Protein AF-A0A0S4L0Z0-F1 (afdb_monomer)

Foldseek 3Di:
DCLCPQVPPVQVVLLVLLLVLLLLLLVLLLPLQDDDDLVVNLVSLLSNLVSLVVNPPADADPVLSVQLNVLSNQCDDPPNQVSSQSSSLSSLVSCLRSNLRSLVSLLLQLDCVHSHVLVSLLVVLVVVLVVLVVVPPPDDPVPVVSVVVNVVSNVVSVVVNVVSNVLSVVLSVLSVVLNVLSVVQNVCSVPDGHDSVSSVSNSVSSVVSVVSVVVVVD

Solvent-accessible surface area (backbone atoms only — not comparable to full-atom values): 11542 Å² total; per-residue (Å²): 122,76,66,54,75,49,66,28,70,67,56,53,48,40,50,54,37,37,52,49,23,50,46,32,46,34,49,32,50,48,44,50,75,42,100,64,61,68,68,61,48,46,51,34,44,51,51,21,46,52,34,44,57,63,21,80,96,41,76,69,54,71,68,56,44,48,50,40,48,53,37,50,65,55,32,67,68,89,63,37,67,63,34,24,43,50,24,47,46,52,40,48,64,69,41,42,66,39,50,47,46,42,41,51,52,56,37,47,33,37,32,76,88,35,96,19,44,43,38,36,51,52,52,45,49,53,50,50,50,54,47,51,53,59,74,56,45,92,62,55,92,85,44,58,67,62,54,52,51,53,50,52,51,49,51,51,48,51,52,51,50,54,48,48,53,53,53,30,52,52,48,42,51,38,44,49,52,38,49,51,36,51,52,50,42,53,53,44,59,75,74,48,75,77,59,64,64,52,49,50,53,36,32,50,42,44,50,52,39,52,58,61,54,55,65,76,79,113

pLDDT: mean 79.81, std 11.48, range [39.25, 94.94]

Sequence (218 aa):
MEFDRLLTRDRVQTRVTALQTLEDYAGLLHKLVGAVPDGELLEASNKFASNLRNVKGVSFSDEQAEGIGKAVAAVGGLYVEYKRAHAVREVVETANQPILSVIDLVKRDLDPKELGWNAGYKLTASELEGHALKVGGPVSSHDLASKSLVYKAQVMASENTARLDLVSSELIGLASAVAEAQQNLLQVLHTSDLNVDSVRQLANKVREFKSIYGLLHH

Structure (mmCIF, N/CA/C/O backbone):
data_AF-A0A0S4L0Z0-F1
#
_entry.id   AF-A0A0S4L0Z0-F1
#
loop_
_atom_site.group_PDB
_atom_site.id
_atom_site.type_symbol
_atom_site.label_atom_id
_atom_site.label_alt_id
_atom_site.label_comp_id
_atom_site.label_asym_id
_atom_site.label_entity_id
_atom_site.label_seq_id
_atom_site.pdbx_PDB_ins_code
_atom_site.Cartn_x
_atom_site.Cartn_y
_atom_site.Cartn_z
_atom_site.occupancy
_atom_site.B_iso_or_equiv
_atom_site.auth_seq_id
_atom_site.auth_comp_id
_atom_site.auth_asym_id
_atom_site.auth_atom_id
_atom_site.pdbx_PDB_model_num
ATOM 1 N N . MET A 1 1 ? 22.597 -13.144 -17.239 1.00 45.28 1 MET A N 1
ATOM 2 C CA . MET A 1 1 ? 22.103 -11.815 -17.648 1.00 45.28 1 MET A CA 1
ATOM 3 C C . MET A 1 1 ? 21.637 -11.092 -16.399 1.00 45.28 1 MET A C 1
ATOM 5 O O . MET A 1 1 ? 21.049 -11.729 -15.536 1.00 45.28 1 MET A O 1
ATOM 9 N N . GLU A 1 2 ? 21.991 -9.820 -16.258 1.00 48.31 2 GLU A N 1
ATOM 10 C CA . GLU A 1 2 ? 21.775 -9.012 -15.047 1.00 48.31 2 GLU A CA 1
ATOM 11 C C . GLU A 1 2 ? 20.310 -8.544 -14.903 1.00 48.31 2 GLU A C 1
ATOM 13 O O . GLU A 1 2 ? 19.834 -8.350 -13.785 1.00 48.31 2 GLU A O 1
ATOM 18 N N . PHE A 1 3 ? 19.575 -8.530 -16.026 1.00 43.97 3 PHE A N 1
ATOM 19 C CA . PHE A 1 3 ? 18.128 -8.316 -16.162 1.00 43.97 3 PHE A CA 1
ATOM 20 C C . PHE A 1 3 ? 17.271 -9.046 -15.111 1.00 43.97 3 PHE A C 1
ATOM 22 O O . PHE A 1 3 ? 16.432 -8.437 -14.443 1.00 43.97 3 PHE A O 1
ATOM 29 N N . ASP A 1 4 ? 17.524 -10.343 -14.905 1.00 50.31 4 ASP A N 1
ATOM 30 C CA . ASP A 1 4 ? 16.690 -11.171 -14.031 1.00 50.31 4 ASP A CA 1
ATOM 31 C C . ASP A 1 4 ? 16.764 -10.746 -12.564 1.00 50.31 4 ASP A C 1
ATOM 33 O O . ASP A 1 4 ? 15.814 -10.977 -11.825 1.00 50.31 4 ASP A O 1
ATOM 37 N N . ARG A 1 5 ? 17.858 -10.119 -12.105 1.00 60.31 5 ARG A N 1
ATOM 38 C CA . ARG A 1 5 ? 18.068 -9.878 -10.665 1.00 60.31 5 ARG A CA 1
ATOM 39 C C . ARG A 1 5 ? 17.118 -8.841 -10.070 1.00 60.31 5 ARG A C 1
ATOM 41 O O . ARG A 1 5 ? 16.763 -8.967 -8.897 1.00 60.31 5 ARG A O 1
ATOM 48 N N . LEU A 1 6 ? 16.715 -7.831 -10.842 1.00 60.88 6 LEU A N 1
ATOM 49 C CA . LEU A 1 6 ? 15.880 -6.727 -10.347 1.00 60.88 6 LEU A CA 1
ATOM 50 C C . LEU A 1 6 ? 14.387 -6.924 -10.655 1.00 60.88 6 LEU A C 1
ATOM 52 O O . LEU A 1 6 ? 13.553 -6.415 -9.906 1.00 60.88 6 LEU A O 1
ATOM 56 N N . LEU A 1 7 ? 14.059 -7.722 -11.678 1.00 66.31 7 LEU A N 1
ATOM 57 C CA . LEU A 1 7 ? 12.694 -8.061 -12.103 1.00 66.31 7 LEU A CA 1
ATOM 58 C C . LEU A 1 7 ? 12.314 -9.522 -11.804 1.00 66.31 7 LEU A C 1
ATOM 60 O O . LEU A 1 7 ? 11.432 -10.085 -12.452 1.00 66.31 7 LEU A O 1
ATOM 64 N N . THR A 1 8 ? 12.955 -10.155 -10.813 1.00 70.75 8 THR A N 1
ATOM 65 C CA . THR A 1 8 ? 12.604 -11.527 -10.423 1.00 70.75 8 THR A CA 1
ATOM 66 C C . THR A 1 8 ? 11.121 -11.637 -10.069 1.00 70.75 8 THR A C 1
ATOM 68 O O . THR A 1 8 ? 10.530 -10.737 -9.465 1.00 70.75 8 THR A O 1
ATOM 71 N N . ARG A 1 9 ? 10.536 -12.810 -10.339 1.00 75.69 9 ARG A N 1
ATOM 72 C CA . ARG A 1 9 ? 9.184 -13.165 -9.880 1.00 75.69 9 ARG A CA 1
ATOM 73 C C . ARG A 1 9 ? 8.980 -12.867 -8.391 1.00 75.69 9 ARG A C 1
ATOM 75 O O . ARG A 1 9 ? 7.916 -12.404 -8.007 1.00 75.69 9 ARG A O 1
ATOM 82 N N . ASP A 1 10 ? 9.999 -13.104 -7.568 1.00 77.19 10 ASP A N 1
ATOM 83 C CA . ASP A 1 10 ? 9.956 -12.868 -6.122 1.00 77.19 10 ASP A CA 1
ATOM 84 C C . ASP A 1 10 ? 9.838 -11.375 -5.759 1.00 77.19 10 ASP A C 1
ATOM 86 O O . ASP A 1 10 ? 9.040 -10.996 -4.898 1.00 77.19 10 ASP A O 1
ATOM 90 N N . ARG A 1 11 ? 10.573 -10.502 -6.462 1.00 75.12 11 ARG A N 1
ATOM 91 C CA . ARG A 1 11 ? 10.471 -9.044 -6.289 1.00 75.12 11 ARG A CA 1
ATOM 92 C C . ARG A 1 11 ? 9.138 -8.503 -6.790 1.00 75.12 11 ARG A C 1
ATOM 94 O O . ARG A 1 11 ? 8.561 -7.643 -6.132 1.00 75.12 11 ARG A O 1
ATOM 101 N N . VAL A 1 12 ? 8.633 -9.015 -7.913 1.00 77.25 12 VAL A N 1
ATOM 102 C CA . VAL A 1 12 ? 7.294 -8.664 -8.419 1.00 77.25 12 VAL A CA 1
ATOM 103 C C . VAL A 1 12 ? 6.217 -9.100 -7.425 1.00 77.25 12 VAL A C 1
ATOM 105 O O . VAL A 1 12 ? 5.365 -8.298 -7.052 1.00 77.25 12 VAL A O 1
ATOM 108 N N . GLN A 1 13 ? 6.300 -10.331 -6.918 1.00 81.75 13 GLN A N 1
ATOM 109 C CA . GLN A 1 13 ? 5.358 -10.855 -5.931 1.00 81.75 13 GLN A CA 1
ATOM 110 C C . GLN A 1 13 ? 5.354 -10.021 -4.646 1.00 81.75 13 GLN A C 1
ATOM 112 O O . GLN A 1 13 ? 4.284 -9.711 -4.134 1.00 81.75 13 GLN A O 1
ATOM 117 N N . THR A 1 14 ? 6.527 -9.616 -4.151 1.00 82.56 14 THR A N 1
ATOM 118 C CA . THR A 1 14 ? 6.641 -8.780 -2.943 1.00 82.56 14 THR A CA 1
ATOM 119 C C . THR A 1 14 ? 5.872 -7.462 -3.094 1.00 82.56 14 THR A C 1
ATOM 121 O O . THR A 1 14 ? 5.173 -7.051 -2.170 1.00 82.56 14 THR A O 1
ATOM 124 N N . ARG A 1 15 ? 5.926 -6.835 -4.276 1.00 79.31 15 ARG A N 1
ATOM 125 C CA . ARG A 1 15 ? 5.211 -5.581 -4.579 1.00 79.31 15 ARG A CA 1
ATOM 126 C C . ARG A 1 15 ? 3.708 -5.772 -4.658 1.00 79.31 15 ARG A C 1
ATOM 128 O O . ARG A 1 15 ? 2.957 -5.004 -4.063 1.00 79.31 15 ARG A O 1
ATOM 135 N N . VAL A 1 16 ? 3.276 -6.807 -5.377 1.00 84.00 16 VAL A N 1
ATOM 136 C CA . VAL A 1 16 ? 1.854 -7.146 -5.500 1.00 84.00 16 VAL A CA 1
ATOM 137 C C . VAL A 1 16 ? 1.268 -7.404 -4.114 1.00 84.00 16 VAL A C 1
ATOM 139 O O . VAL A 1 16 ? 0.218 -6.858 -3.788 1.00 84.00 16 VAL A O 1
ATOM 142 N N . THR A 1 17 ? 1.981 -8.151 -3.266 1.00 89.25 17 THR A N 1
ATOM 143 C CA . THR A 1 17 ? 1.575 -8.377 -1.875 1.00 89.25 17 THR A CA 1
ATOM 144 C C . THR A 1 17 ? 1.530 -7.068 -1.081 1.00 89.25 17 THR A C 1
ATOM 146 O O . THR A 1 17 ? 0.541 -6.826 -0.401 1.00 89.25 17 THR A O 1
ATOM 149 N N . ALA A 1 18 ? 2.534 -6.190 -1.191 1.00 89.94 18 ALA A N 1
ATOM 150 C CA . ALA A 1 18 ? 2.546 -4.895 -0.501 1.00 89.94 18 ALA A CA 1
ATOM 151 C C . ALA A 1 18 ? 1.321 -4.028 -0.854 1.00 89.94 18 ALA A C 1
ATOM 153 O O . ALA A 1 18 ? 0.657 -3.492 0.032 1.00 89.94 18 ALA A O 1
ATOM 154 N N . LEU A 1 19 ? 0.970 -3.939 -2.137 1.00 87.06 19 LEU A N 1
ATOM 155 C CA . LEU A 1 19 ? -0.196 -3.177 -2.592 1.00 87.06 19 LEU A CA 1
ATOM 156 C C . LEU A 1 19 ? -1.516 -3.818 -2.175 1.00 87.06 19 LEU A C 1
ATOM 158 O O . LEU A 1 19 ? -2.430 -3.113 -1.747 1.00 87.06 19 LEU A O 1
ATOM 162 N N . GLN A 1 20 ? -1.606 -5.146 -2.268 1.00 90.38 20 GLN A N 1
ATOM 163 C CA . GLN A 1 20 ? -2.777 -5.883 -1.807 1.00 90.38 20 GLN A CA 1
ATOM 164 C C . GLN A 1 20 ? -2.998 -5.673 -0.304 1.00 90.38 20 GLN A C 1
ATOM 166 O O . GLN A 1 20 ? -4.133 -5.482 0.120 1.00 90.38 20 GLN A O 1
ATOM 171 N N . THR A 1 21 ? -1.924 -5.622 0.487 1.00 93.44 21 THR A N 1
ATOM 172 C CA . THR A 1 21 ? -1.979 -5.311 1.920 1.00 93.44 21 THR A CA 1
ATOM 173 C C . THR A 1 21 ? -2.531 -3.912 2.188 1.00 93.44 21 THR A C 1
ATOM 175 O O . THR A 1 21 ? -3.384 -3.764 3.061 1.00 93.44 21 THR A O 1
ATOM 178 N N . LEU A 1 22 ? -2.097 -2.886 1.441 1.00 91.69 22 LEU A N 1
ATOM 179 C CA . LEU A 1 22 ? -2.642 -1.527 1.586 1.00 91.69 22 LEU A CA 1
ATOM 180 C C . LEU A 1 22 ? -4.137 -1.481 1.249 1.00 91.69 22 LEU A C 1
ATOM 182 O O . LEU A 1 22 ? -4.914 -0.844 1.960 1.00 91.69 22 LEU A O 1
ATOM 186 N N . GLU A 1 23 ? -4.550 -2.176 0.188 1.00 90.25 23 GLU A N 1
ATOM 187 C CA . GLU A 1 23 ? -5.959 -2.281 -0.194 1.00 90.25 23 GLU A CA 1
ATOM 188 C C . GLU A 1 23 ? -6.791 -3.011 0.862 1.00 90.25 23 GLU A C 1
ATOM 190 O O . GLU A 1 23 ? -7.862 -2.532 1.229 1.00 90.25 23 GLU A O 1
ATOM 195 N N . ASP A 1 24 ? -6.309 -4.144 1.368 1.00 93.12 24 ASP A N 1
ATOM 196 C CA . ASP A 1 24 ? -7.024 -4.920 2.380 1.00 93.12 24 ASP A CA 1
ATOM 197 C C . ASP A 1 24 ? -7.139 -4.147 3.695 1.00 93.12 24 ASP A C 1
ATOM 199 O O . ASP A 1 24 ? -8.184 -4.199 4.343 1.00 93.12 24 ASP A O 1
ATOM 203 N N . TYR A 1 25 ? -6.119 -3.361 4.047 1.00 94.38 25 TYR A N 1
ATOM 204 C CA . TYR A 1 25 ? -6.165 -2.442 5.179 1.00 94.38 25 TYR A CA 1
ATOM 205 C C . TYR A 1 25 ? -7.239 -1.362 5.002 1.00 94.38 25 TYR A C 1
ATOM 207 O O . TYR A 1 25 ? -8.123 -1.209 5.847 1.00 94.38 25 TYR A O 1
ATOM 215 N N . ALA A 1 26 ? -7.221 -0.649 3.872 1.00 87.88 26 ALA A N 1
ATOM 216 C CA . ALA A 1 26 ? -8.242 0.346 3.550 1.00 87.88 26 ALA A CA 1
ATOM 217 C C . ALA A 1 26 ? -9.653 -0.266 3.513 1.00 87.88 26 ALA A C 1
ATOM 219 O O . ALA A 1 26 ? -10.611 0.339 3.999 1.00 87.88 26 ALA A O 1
ATOM 220 N N . GLY A 1 27 ? -9.781 -1.476 2.964 1.00 87.19 27 GLY A N 1
ATOM 221 C CA . GLY A 1 27 ? -11.025 -2.234 2.905 1.00 87.19 27 GLY A CA 1
ATOM 222 C C . GLY A 1 27 ? -11.541 -2.628 4.287 1.00 87.19 27 GLY A C 1
ATOM 223 O O . GLY A 1 27 ? -12.735 -2.482 4.551 1.00 87.19 27 GLY A O 1
ATOM 224 N N . LEU A 1 28 ? -10.657 -3.071 5.185 1.00 90.81 28 LEU A N 1
ATOM 225 C CA . LEU A 1 28 ? -10.988 -3.363 6.579 1.00 90.81 28 LEU A CA 1
ATOM 226 C C . LEU A 1 28 ? -11.498 -2.112 7.299 1.00 90.81 28 LEU A C 1
ATOM 228 O O . LEU A 1 28 ? -12.574 -2.152 7.893 1.00 90.81 28 LEU A O 1
ATOM 232 N N . LEU A 1 29 ? -10.776 -0.992 7.210 1.00 88.44 29 LEU A N 1
ATOM 233 C CA . LEU A 1 29 ? -11.198 0.258 7.845 1.00 88.44 29 LEU A CA 1
ATOM 234 C C . LEU A 1 29 ? -12.542 0.747 7.299 1.00 88.44 29 LEU A C 1
ATOM 236 O O . LEU A 1 29 ? -13.416 1.144 8.068 1.00 88.44 29 LEU A O 1
ATOM 240 N N . HIS A 1 30 ? -12.741 0.669 5.981 1.00 85.81 30 HIS A N 1
ATOM 241 C CA . HIS A 1 30 ? -14.003 1.046 5.350 1.00 85.81 30 HIS A CA 1
ATOM 242 C C . HIS A 1 30 ? -15.177 0.187 5.838 1.00 85.81 30 HIS A C 1
ATOM 244 O O . HIS A 1 30 ? -16.253 0.705 6.133 1.00 85.81 30 HIS A O 1
ATOM 250 N N . LYS A 1 31 ? -14.961 -1.125 5.973 1.00 87.62 31 LYS A N 1
ATOM 251 C CA . LYS A 1 31 ? -15.945 -2.052 6.540 1.00 87.62 31 LYS A CA 1
ATOM 252 C C . LYS A 1 31 ? -16.224 -1.751 8.013 1.00 87.62 31 LYS A C 1
ATOM 254 O O . LYS A 1 31 ? -17.379 -1.760 8.426 1.00 87.62 31 LYS A O 1
ATOM 259 N N . LEU A 1 32 ? -15.203 -1.423 8.803 1.00 85.12 32 LEU A N 1
ATOM 260 C CA . LEU A 1 32 ? -15.375 -1.083 10.217 1.00 85.12 32 LEU A CA 1
ATOM 261 C C . LEU A 1 32 ? -16.264 0.149 10.420 1.00 85.12 32 LEU A C 1
ATOM 263 O O . LEU A 1 32 ? -17.088 0.150 11.334 1.00 85.12 32 LEU A O 1
ATOM 267 N N . VAL A 1 33 ? -16.172 1.148 9.541 1.00 83.94 33 VAL A N 1
ATOM 268 C CA . VAL A 1 33 ? -17.023 2.351 9.600 1.00 83.94 33 VAL A CA 1
ATOM 269 C C . VAL A 1 33 ? -18.381 2.208 8.895 1.00 83.94 33 VAL A C 1
ATOM 271 O O . VAL A 1 33 ? -19.225 3.090 9.030 1.00 83.94 33 VAL A O 1
ATOM 274 N N . GLY A 1 34 ? -18.612 1.131 8.136 1.00 80.06 34 GLY A N 1
ATOM 275 C CA . GLY A 1 34 ? -19.848 0.891 7.379 1.00 80.06 34 GLY A CA 1
ATOM 276 C C . GLY A 1 34 ? -20.729 -0.208 7.978 1.00 80.06 34 GLY A C 1
ATOM 277 O O . GLY A 1 34 ? -20.253 -1.067 8.701 1.00 80.06 34 GLY A O 1
ATOM 278 N N . ALA A 1 35 ? -22.023 -0.247 7.664 1.00 74.19 35 ALA A N 1
ATOM 279 C CA . ALA A 1 35 ? -22.902 -1.322 8.135 1.00 74.19 35 ALA A CA 1
ATOM 280 C C . ALA A 1 35 ? -22.680 -2.617 7.328 1.00 74.19 35 ALA A C 1
ATOM 282 O O . ALA A 1 35 ? -23.301 -2.820 6.290 1.00 74.19 35 ALA A O 1
ATOM 283 N N . VAL A 1 36 ? -21.783 -3.483 7.804 1.00 79.62 36 VAL A N 1
ATOM 284 C CA . VAL A 1 36 ? -21.502 -4.813 7.227 1.00 79.62 36 VAL A CA 1
ATOM 285 C C . VAL A 1 36 ? -21.663 -5.930 8.262 1.00 79.62 36 VAL A C 1
ATOM 287 O O . VAL A 1 36 ? -21.456 -5.662 9.452 1.00 79.62 36 VAL A O 1
ATOM 290 N N . PRO A 1 37 ? -22.010 -7.161 7.828 1.00 78.00 37 PRO A N 1
ATOM 291 C CA . PRO A 1 37 ? -22.102 -8.331 8.699 1.00 78.00 37 PRO A CA 1
ATOM 292 C C . PRO A 1 37 ? -20.778 -8.670 9.399 1.00 78.00 37 PRO A C 1
ATOM 294 O O . PRO A 1 37 ? -19.703 -8.546 8.811 1.00 78.00 37 PRO A O 1
ATOM 297 N N . ASP A 1 38 ? -20.861 -9.196 10.624 1.00 75.06 38 ASP A N 1
ATOM 298 C CA . ASP A 1 38 ? -19.691 -9.550 11.447 1.00 75.06 38 ASP A CA 1
ATOM 299 C C . ASP A 1 38 ? -18.756 -10.564 10.759 1.00 75.06 38 ASP A C 1
ATOM 301 O O . ASP A 1 38 ? -17.534 -10.473 10.877 1.00 75.06 38 ASP A O 1
ATOM 305 N N . GLY A 1 39 ? -19.315 -11.499 9.980 1.00 79.62 39 GLY A N 1
ATOM 306 C CA . GLY A 1 39 ? -18.532 -12.472 9.211 1.00 79.62 39 GLY A CA 1
ATOM 307 C C . GLY A 1 39 ? -17.632 -11.822 8.154 1.00 79.62 39 GLY A C 1
ATOM 308 O O . GLY A 1 39 ? -16.467 -12.191 8.028 1.00 79.62 39 GLY A O 1
ATOM 309 N N . GLU A 1 40 ? -18.131 -10.797 7.456 1.00 86.19 40 GLU A N 1
ATOM 310 C CA . GLU A 1 40 ? -17.363 -10.071 6.434 1.00 86.19 40 GLU A CA 1
ATOM 311 C C . GLU A 1 40 ? -16.273 -9.177 7.041 1.00 86.19 40 GLU A C 1
ATOM 313 O O . GLU A 1 40 ? -15.243 -8.922 6.405 1.00 86.19 40 GLU A O 1
ATOM 318 N N . LEU A 1 41 ? -16.501 -8.687 8.264 1.00 87.44 41 LEU A N 1
ATOM 319 C CA . LEU A 1 41 ? -15.522 -7.929 9.040 1.00 87.44 41 LEU A CA 1
ATOM 320 C C . LEU A 1 41 ? -14.359 -8.818 9.482 1.00 87.44 41 LEU A C 1
ATOM 322 O O . LEU A 1 41 ? -13.198 -8.463 9.270 1.00 87.44 41 LEU A O 1
ATOM 326 N N . LEU A 1 42 ? -14.664 -9.986 10.053 1.00 88.56 42 LEU A N 1
ATOM 327 C CA . LEU A 1 42 ? -13.650 -10.943 10.486 1.00 88.56 42 LEU A CA 1
ATOM 328 C C . LEU A 1 42 ? -12.826 -11.461 9.297 1.00 88.56 42 LEU A C 1
ATOM 330 O O . LEU A 1 42 ? -11.602 -11.544 9.379 1.00 88.56 42 LEU A O 1
ATOM 334 N N . GLU A 1 43 ? -13.478 -11.758 8.171 1.00 91.56 43 GLU A N 1
ATOM 335 C CA . GLU A 1 43 ? -12.796 -12.168 6.942 1.00 91.56 43 GLU A CA 1
ATOM 336 C C . GLU A 1 43 ? -11.840 -11.079 6.435 1.00 91.56 43 GLU A C 1
ATOM 338 O O . GLU A 1 43 ? -10.680 -11.367 6.137 1.00 91.56 43 GLU A O 1
ATOM 343 N N . ALA A 1 44 ? -12.289 -9.819 6.393 1.00 91.31 44 ALA A N 1
ATOM 344 C CA . ALA A 1 44 ? -11.444 -8.694 5.992 1.00 91.31 44 ALA A CA 1
ATOM 345 C C . ALA A 1 44 ? -10.231 -8.525 6.918 1.00 91.31 44 ALA A C 1
ATOM 347 O O . ALA A 1 44 ? -9.122 -8.294 6.439 1.00 91.31 44 ALA A O 1
ATOM 348 N N . SER A 1 45 ? -10.438 -8.690 8.226 1.00 92.06 45 SER A N 1
ATOM 349 C CA . SER A 1 45 ? -9.384 -8.635 9.242 1.00 92.06 45 SER A CA 1
ATOM 350 C C . SER A 1 45 ? -8.335 -9.728 9.035 1.00 92.06 45 SER A C 1
ATOM 352 O O . SER A 1 45 ? -7.141 -9.441 8.934 1.00 92.06 45 SER A O 1
ATOM 354 N N . ASN A 1 46 ? -8.782 -10.974 8.863 1.00 93.25 46 ASN A N 1
ATOM 355 C CA . ASN A 1 46 ? -7.904 -12.118 8.628 1.00 93.25 46 ASN A CA 1
ATOM 356 C C . ASN A 1 46 ? -7.120 -11.981 7.320 1.00 93.25 46 ASN A C 1
ATOM 358 O O . ASN A 1 46 ? -5.921 -12.265 7.285 1.00 93.25 46 ASN A O 1
ATOM 362 N N . LYS A 1 47 ? -7.782 -11.522 6.251 1.00 94.56 47 LYS A N 1
ATOM 363 C CA . LYS A 1 47 ? -7.144 -11.289 4.953 1.00 94.56 47 LYS A CA 1
ATOM 364 C C . LYS A 1 47 ? -6.053 -10.223 5.061 1.00 94.56 47 LYS A C 1
ATOM 366 O O . LYS A 1 47 ? -4.927 -10.466 4.631 1.00 94.56 47 LYS A O 1
ATOM 371 N N . PHE A 1 48 ? -6.366 -9.088 5.688 1.00 94.94 48 PHE A N 1
ATOM 372 C CA . PHE A 1 48 ? -5.403 -8.021 5.940 1.00 94.94 48 PHE A CA 1
ATOM 373 C C . PHE A 1 48 ? -4.199 -8.523 6.749 1.00 94.94 48 PHE A C 1
ATOM 375 O O . PHE A 1 48 ? -3.062 -8.385 6.299 1.00 94.94 48 PHE A O 1
ATOM 382 N N . ALA A 1 49 ? -4.435 -9.158 7.901 1.00 93.94 49 ALA A N 1
ATOM 383 C CA . ALA A 1 49 ? -3.368 -9.658 8.763 1.00 93.94 49 ALA A CA 1
ATOM 384 C C . ALA A 1 49 ? -2.490 -10.701 8.049 1.00 93.94 49 ALA A C 1
ATOM 386 O O . ALA A 1 49 ? -1.266 -10.668 8.163 1.00 93.94 49 ALA A O 1
ATOM 387 N N . SER A 1 50 ? -3.099 -11.606 7.276 1.00 93.31 50 SER A N 1
ATOM 388 C CA . SER A 1 50 ? -2.372 -12.604 6.487 1.00 93.31 50 SER A CA 1
ATOM 389 C C . SER A 1 50 ? -1.478 -11.956 5.429 1.00 93.31 50 SER A C 1
ATOM 391 O O . SER A 1 50 ? -0.296 -12.289 5.341 1.00 93.31 50 SER A O 1
ATOM 393 N N . ASN A 1 51 ? -2.002 -10.998 4.662 1.00 92.69 51 ASN A N 1
ATOM 394 C CA . ASN A 1 51 ? -1.226 -10.329 3.622 1.00 92.69 51 ASN A CA 1
ATOM 395 C C . ASN A 1 51 ? -0.117 -9.451 4.201 1.00 92.69 51 ASN A C 1
ATOM 397 O O . ASN A 1 51 ? 1.000 -9.485 3.686 1.00 92.69 51 ASN A O 1
ATOM 401 N N . LEU A 1 52 ? -0.370 -8.761 5.317 1.00 93.25 52 LEU A N 1
ATOM 402 C CA . LEU A 1 52 ? 0.640 -7.962 6.004 1.00 93.25 52 LEU A CA 1
ATOM 403 C C . LEU A 1 52 ? 1.829 -8.812 6.476 1.00 93.25 52 LEU A C 1
ATOM 405 O O . LEU A 1 52 ? 2.972 -8.428 6.237 1.00 93.25 52 LEU A O 1
ATOM 409 N N . ARG A 1 53 ? 1.579 -10.000 7.049 1.00 91.88 53 ARG A N 1
ATOM 410 C CA . ARG A 1 53 ? 2.639 -10.959 7.431 1.00 91.88 53 ARG A CA 1
ATOM 411 C C . ARG A 1 53 ? 3.491 -11.420 6.249 1.00 91.88 53 ARG A C 1
ATOM 413 O O . ARG A 1 53 ? 4.663 -11.741 6.414 1.00 91.88 53 ARG A O 1
ATOM 420 N N . ASN A 1 54 ? 2.900 -11.469 5.059 1.00 91.00 54 ASN A N 1
ATOM 421 C CA . ASN A 1 54 ? 3.576 -11.924 3.849 1.00 91.00 54 ASN A CA 1
ATOM 422 C C . ASN A 1 54 ? 4.393 -10.815 3.162 1.00 91.00 54 ASN A C 1
ATOM 424 O O . ASN A 1 54 ? 5.091 -11.098 2.182 1.00 91.00 54 ASN A O 1
ATOM 428 N N . VAL A 1 55 ? 4.338 -9.564 3.640 1.00 89.81 55 VAL A N 1
ATOM 429 C CA . VAL A 1 55 ? 5.179 -8.488 3.103 1.00 89.81 55 VAL A CA 1
ATOM 430 C C . VAL A 1 55 ? 6.599 -8.634 3.649 1.00 89.81 55 VAL A C 1
ATOM 432 O O . VAL A 1 55 ? 6.875 -8.384 4.821 1.00 89.81 55 VAL A O 1
ATOM 435 N N . LYS A 1 56 ? 7.540 -9.017 2.779 1.00 85.69 56 LYS A N 1
ATOM 436 C CA . LYS A 1 56 ? 8.955 -9.140 3.154 1.00 85.69 56 LYS A CA 1
ATOM 437 C C . LYS A 1 56 ? 9.505 -7.809 3.670 1.00 85.69 56 LYS A C 1
ATOM 439 O O . LYS A 1 56 ? 9.342 -6.775 3.030 1.00 85.69 56 LYS A O 1
ATOM 444 N N . GLY A 1 57 ? 10.224 -7.859 4.790 1.00 84.44 57 GLY A N 1
ATOM 445 C CA . GLY A 1 57 ? 10.853 -6.680 5.393 1.00 84.44 57 GLY A CA 1
ATOM 446 C C . GLY A 1 57 ? 9.918 -5.828 6.256 1.00 84.44 57 GLY A C 1
ATOM 447 O O . GLY A 1 57 ? 10.355 -4.793 6.750 1.00 84.44 57 GLY A O 1
ATOM 448 N N . VAL A 1 58 ? 8.671 -6.260 6.465 1.00 90.38 58 VAL A N 1
ATOM 449 C CA . VAL A 1 58 ? 7.735 -5.649 7.414 1.00 90.38 58 VAL A CA 1
ATOM 450 C C . VAL A 1 58 ? 7.633 -6.537 8.651 1.00 90.38 58 VAL A C 1
ATOM 452 O O . VAL A 1 58 ? 7.450 -7.747 8.541 1.00 90.38 58 VAL A O 1
ATOM 455 N N . SER A 1 59 ? 7.777 -5.940 9.834 1.00 90.56 59 SER A N 1
ATOM 456 C CA . SER A 1 59 ? 7.602 -6.645 11.106 1.00 90.56 59 SER A CA 1
ATOM 457 C C . SER A 1 59 ? 6.145 -6.557 11.543 1.00 90.56 59 SER A C 1
ATOM 459 O O . SER A 1 59 ? 5.634 -5.456 11.752 1.00 90.56 59 SER A O 1
ATOM 461 N N . PHE A 1 60 ? 5.486 -7.705 11.679 1.00 92.81 60 PHE A N 1
ATOM 462 C CA . PHE A 1 60 ? 4.119 -7.802 12.180 1.00 92.81 60 PHE A CA 1
ATOM 463 C C . PHE A 1 60 ? 3.933 -9.136 12.911 1.00 92.81 60 PHE A C 1
ATOM 465 O O . PHE A 1 60 ? 4.030 -10.198 12.293 1.00 92.81 60 PHE A O 1
ATOM 472 N N . SER A 1 61 ? 3.744 -9.079 14.230 1.00 91.44 61 SER A N 1
ATOM 473 C CA . SER A 1 61 ? 3.747 -10.260 15.099 1.00 91.44 61 SER A CA 1
ATOM 474 C C . SER A 1 61 ? 2.389 -10.961 15.169 1.00 91.44 61 SER A C 1
ATOM 476 O O . SER A 1 61 ? 1.353 -10.423 14.763 1.00 91.44 61 SER A O 1
ATOM 478 N N . ASP A 1 62 ? 2.387 -12.177 15.717 1.00 90.12 62 ASP A N 1
ATOM 479 C CA . ASP A 1 62 ? 1.155 -12.931 15.934 1.00 90.12 62 ASP A CA 1
ATOM 480 C C . ASP A 1 62 ? 0.254 -12.275 16.975 1.00 90.12 62 ASP A C 1
ATOM 482 O O . ASP A 1 62 ? -0.962 -12.247 16.793 1.00 90.12 62 ASP A O 1
ATOM 486 N N . GLU A 1 63 ? 0.840 -11.660 18.000 1.00 90.38 63 GLU A N 1
ATOM 487 C CA . GLU A 1 63 ? 0.117 -10.898 19.015 1.00 90.38 63 GLU A CA 1
ATOM 488 C C . GLU A 1 63 ? -0.566 -9.668 18.408 1.00 90.38 63 GLU A C 1
ATOM 490 O O . GLU A 1 63 ? -1.716 -9.377 18.735 1.00 90.38 63 GLU A O 1
ATOM 495 N N . GLN A 1 64 ? 0.102 -8.965 17.486 1.00 91.12 64 GLN A N 1
ATOM 496 C CA . GLN A 1 64 ? -0.488 -7.820 16.785 1.00 91.12 64 GLN A CA 1
ATOM 497 C C . GLN A 1 64 ? -1.659 -8.252 15.892 1.00 91.12 64 GLN A C 1
ATOM 499 O O . GLN A 1 64 ? -2.718 -7.622 15.895 1.00 91.12 64 GLN A O 1
ATOM 504 N N . ALA A 1 65 ? -1.502 -9.355 15.158 1.00 90.81 65 ALA A N 1
ATOM 505 C CA . ALA A 1 65 ? -2.575 -9.919 14.345 1.00 90.81 65 ALA A CA 1
ATOM 506 C C . ALA A 1 65 ? -3.767 -10.386 15.197 1.00 90.81 65 ALA A C 1
ATOM 508 O O . ALA A 1 65 ? -4.921 -10.138 14.843 1.00 90.81 65 ALA A O 1
ATOM 509 N N . GLU A 1 66 ? -3.499 -11.037 16.330 1.00 90.19 66 GLU A N 1
ATOM 510 C CA . GLU A 1 66 ? -4.531 -11.482 17.264 1.00 90.19 66 GLU A CA 1
ATOM 511 C C . GLU A 1 66 ? -5.262 -10.293 17.902 1.00 90.19 66 GLU A C 1
ATOM 513 O O . GLU A 1 66 ? -6.487 -10.329 18.023 1.00 90.19 66 GLU A O 1
ATOM 518 N N . GLY A 1 67 ? -4.544 -9.222 18.257 1.00 87.88 67 GLY A N 1
ATOM 519 C CA . GLY A 1 67 ? -5.123 -7.976 18.766 1.00 87.88 67 GLY A CA 1
ATOM 520 C C . GLY A 1 67 ? -6.137 -7.374 17.793 1.00 87.88 67 GLY A C 1
ATOM 521 O O . GLY A 1 67 ? -7.284 -7.115 18.167 1.00 87.88 67 GLY A O 1
ATOM 522 N N . ILE A 1 68 ? -5.766 -7.274 16.514 1.00 89.75 68 ILE A N 1
ATOM 523 C CA . ILE A 1 68 ? -6.667 -6.824 15.442 1.00 89.75 68 ILE A CA 1
ATOM 524 C C . ILE A 1 68 ? -7.877 -7.758 15.300 1.00 89.75 68 ILE A C 1
ATOM 526 O O . ILE A 1 68 ? -9.017 -7.293 15.229 1.00 89.75 68 ILE A O 1
ATOM 530 N N . GLY A 1 69 ? -7.663 -9.076 15.318 1.00 87.12 69 GLY A N 1
ATOM 531 C CA . GLY A 1 69 ? -8.745 -10.062 15.269 1.00 87.12 69 GLY A CA 1
ATOM 532 C C . GLY A 1 69 ? -9.745 -9.908 16.421 1.00 87.12 69 GLY A C 1
ATOM 533 O O . GLY A 1 69 ? -10.955 -9.869 16.188 1.00 87.12 69 GLY A O 1
ATOM 534 N N . LYS A 1 70 ? -9.251 -9.752 17.655 1.00 89.25 70 LYS A N 1
ATOM 535 C CA . LYS A 1 70 ? -10.068 -9.549 18.864 1.00 89.25 70 LYS A CA 1
ATOM 536 C C . LYS A 1 70 ? -10.86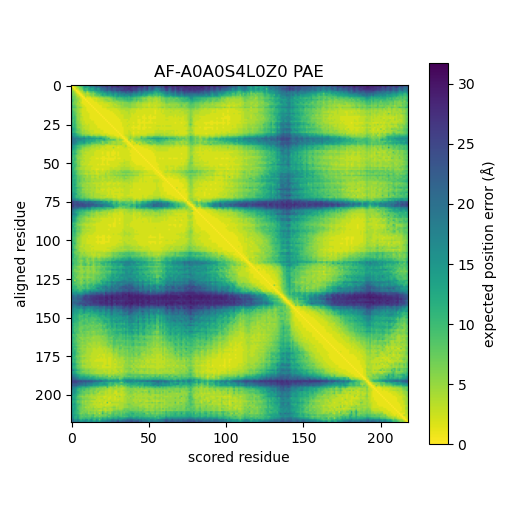7 -8.251 18.802 1.00 89.25 70 LYS A C 1
ATOM 538 O O . LYS A 1 70 ? -12.059 -8.259 19.107 1.00 89.25 70 LYS A O 1
ATOM 543 N N . ALA A 1 71 ? -10.234 -7.159 18.377 1.00 87.44 71 ALA A N 1
ATOM 544 C CA . ALA A 1 71 ? -10.886 -5.861 18.253 1.00 87.44 71 ALA A CA 1
ATOM 545 C C . ALA A 1 71 ? -12.051 -5.901 17.257 1.00 87.44 71 ALA A C 1
ATOM 547 O O . ALA A 1 71 ? -13.137 -5.398 17.543 1.00 87.44 71 ALA A O 1
ATOM 548 N N . VAL A 1 72 ? -11.849 -6.557 16.112 1.00 88.19 72 VAL A N 1
ATOM 549 C CA . VAL A 1 72 ? -12.877 -6.711 15.077 1.00 88.19 72 VAL A CA 1
ATOM 550 C C . VAL A 1 72 ? -13.996 -7.649 15.535 1.00 88.19 72 VAL A C 1
ATOM 552 O O . VAL A 1 72 ? -15.168 -7.321 15.365 1.00 88.19 72 VAL A O 1
ATOM 555 N N . ALA A 1 73 ? -13.670 -8.778 16.170 1.00 86.69 73 ALA A N 1
ATOM 556 C CA . ALA A 1 73 ? -14.667 -9.720 16.686 1.00 86.69 73 ALA A CA 1
ATOM 557 C C . ALA A 1 73 ? -15.582 -9.097 17.757 1.00 86.69 73 ALA A C 1
ATOM 559 O O . ALA A 1 73 ? -16.730 -9.512 17.917 1.00 86.69 73 ALA A O 1
ATOM 560 N N . ALA A 1 74 ? -15.101 -8.077 18.473 1.00 84.88 74 ALA A N 1
ATOM 561 C CA . ALA A 1 74 ? -15.879 -7.381 19.489 1.00 84.88 74 ALA A CA 1
ATOM 562 C C . ALA A 1 74 ? -17.011 -6.507 18.917 1.00 84.88 74 ALA A C 1
ATOM 564 O O . ALA A 1 74 ? -17.902 -6.135 19.678 1.00 84.88 74 ALA A O 1
ATOM 565 N N . VAL A 1 75 ? -17.012 -6.192 17.614 1.00 81.19 75 VAL A N 1
ATOM 566 C CA . VAL A 1 75 ? -17.961 -5.259 16.971 1.00 81.19 75 VAL A CA 1
ATOM 567 C C . VAL A 1 75 ? -19.436 -5.711 17.055 1.00 81.19 75 VAL A C 1
ATOM 569 O O . VAL A 1 75 ? -20.331 -4.867 16.984 1.00 81.19 75 VAL A O 1
ATOM 572 N N . GLY A 1 76 ? -19.714 -6.992 17.322 1.00 66.94 76 GLY A N 1
ATOM 573 C CA . GLY A 1 76 ? -21.077 -7.516 17.483 1.00 66.94 76 GLY A CA 1
ATOM 574 C C . GLY A 1 76 ? -21.808 -7.082 18.775 1.00 66.94 76 GLY A C 1
ATOM 575 O O . GLY A 1 76 ? -21.207 -6.894 19.841 1.00 66.94 76 GLY A O 1
ATOM 576 N N . GLY A 1 77 ? -23.143 -6.969 18.710 1.00 62.31 77 GLY A N 1
ATOM 577 C CA . GLY A 1 77 ? -24.045 -6.783 19.866 1.00 62.31 77 GLY A CA 1
ATOM 578 C C . GLY A 1 77 ? -24.579 -5.356 20.093 1.00 62.31 77 GLY A C 1
ATOM 579 O O . GLY A 1 77 ? -24.518 -4.508 19.214 1.00 62.31 77 GLY A O 1
ATOM 580 N N . LEU A 1 78 ? -25.139 -5.074 21.277 1.00 46.78 78 LEU A N 1
ATOM 581 C CA . LEU A 1 78 ? -25.591 -3.724 21.666 1.00 46.78 78 LEU A CA 1
ATOM 582 C C . LEU A 1 78 ? -24.388 -2.751 21.700 1.00 46.78 78 LEU A C 1
ATOM 584 O O . LEU A 1 78 ? -23.314 -3.134 22.168 1.00 46.78 78 LEU A O 1
ATOM 588 N N . TYR A 1 79 ? -24.573 -1.506 21.236 1.00 59.25 79 TYR A N 1
ATOM 589 C CA . TYR A 1 79 ? -23.539 -0.451 21.098 1.00 59.25 79 TYR A CA 1
ATOM 590 C C . TYR A 1 79 ? -22.522 -0.636 19.955 1.00 59.25 79 TYR A C 1
ATOM 592 O O . TYR A 1 79 ? -21.348 -0.286 20.089 1.00 59.25 79 TYR A O 1
ATOM 600 N N . VAL A 1 80 ? -22.986 -1.143 18.810 1.00 72.38 80 VAL A N 1
ATOM 601 C CA . VAL A 1 80 ? -22.189 -1.372 17.589 1.00 72.38 80 VAL A CA 1
ATOM 602 C C . VAL A 1 80 ? -21.298 -0.178 17.212 1.00 72.38 80 VAL A C 1
ATOM 604 O O . VAL A 1 80 ? -20.135 -0.366 16.878 1.00 72.38 80 VAL A O 1
ATOM 607 N N . GLU A 1 81 ? -21.801 1.054 17.290 1.00 74.75 81 GLU A N 1
ATOM 608 C CA . GLU A 1 81 ? -21.061 2.255 16.868 1.00 74.75 81 GLU A CA 1
ATOM 609 C C . GLU A 1 81 ? -19.826 2.532 17.737 1.00 74.75 81 GLU A C 1
ATOM 611 O O . GLU A 1 81 ? -18.731 2.730 17.208 1.00 74.75 81 GLU A O 1
ATOM 616 N N . TYR A 1 82 ? -19.964 2.463 19.065 1.00 80.19 82 TYR A N 1
ATOM 617 C CA . TYR A 1 82 ? -18.838 2.628 19.991 1.00 80.19 82 TYR A CA 1
ATOM 618 C C . TYR A 1 82 ? -17.784 1.534 19.788 1.00 80.19 82 TYR A C 1
ATOM 620 O O . TYR A 1 82 ? -16.586 1.814 19.735 1.00 80.19 82 TYR A O 1
ATOM 628 N N . LYS A 1 83 ? -18.219 0.281 19.620 1.00 83.00 83 LYS A N 1
ATOM 629 C CA . LYS A 1 83 ? -17.298 -0.841 19.404 1.00 83.00 83 LYS A CA 1
ATOM 630 C C . LYS A 1 83 ? -16.591 -0.761 18.052 1.00 83.00 83 LYS A C 1
ATOM 632 O O . LYS A 1 83 ? -15.411 -1.083 17.979 1.00 83.00 83 LYS A O 1
ATOM 637 N N . ARG A 1 84 ? -17.263 -0.272 17.004 1.00 83.44 84 ARG A N 1
ATOM 638 C CA . ARG A 1 84 ? -16.639 0.042 15.706 1.00 83.44 84 ARG A CA 1
ATOM 639 C C . AR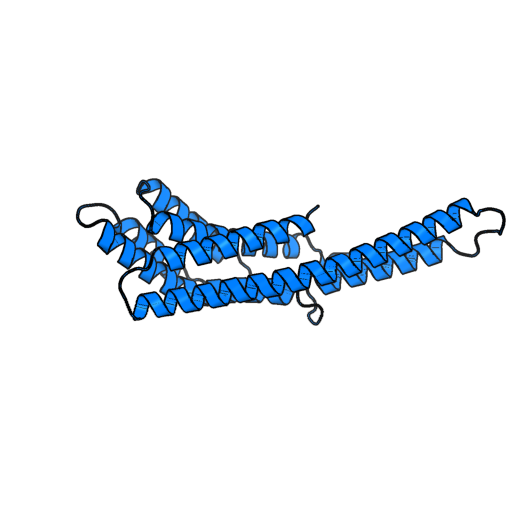G A 1 84 ? -15.585 1.129 15.846 1.00 83.44 84 ARG A C 1
ATOM 641 O O . ARG A 1 84 ? -14.485 0.953 15.339 1.00 83.44 84 ARG A O 1
ATOM 648 N N . ALA A 1 85 ? -15.882 2.207 16.569 1.00 83.12 85 ALA A N 1
ATOM 649 C CA . ALA A 1 85 ? -14.910 3.264 16.844 1.00 83.12 85 ALA A CA 1
ATOM 650 C C . ALA A 1 85 ? -13.679 2.735 17.593 1.00 83.12 85 ALA A C 1
ATOM 652 O O . ALA A 1 85 ? -12.549 3.022 17.195 1.00 83.12 85 ALA A O 1
ATOM 653 N N . HIS A 1 86 ? -13.888 1.908 18.619 1.00 86.38 86 HIS A N 1
ATOM 654 C CA . HIS A 1 86 ? -12.800 1.238 19.329 1.00 86.38 86 HIS A CA 1
ATOM 655 C C . HIS A 1 86 ? -11.988 0.325 18.400 1.00 86.38 86 HIS A C 1
ATOM 657 O O . HIS A 1 86 ? -10.763 0.384 18.396 1.00 86.38 86 HIS A O 1
ATOM 663 N N . ALA A 1 87 ? -12.654 -0.501 17.591 1.00 87.88 87 ALA A N 1
ATOM 664 C CA . ALA A 1 87 ? -11.991 -1.411 16.665 1.00 87.88 87 ALA A CA 1
ATOM 665 C C . ALA A 1 87 ? -11.178 -0.664 15.598 1.00 87.88 87 ALA A C 1
ATOM 667 O O . ALA A 1 87 ? -10.056 -1.064 15.310 1.00 87.88 87 ALA A O 1
ATOM 668 N N . VAL A 1 88 ? -11.692 0.446 15.052 1.00 88.88 88 VAL A N 1
ATOM 669 C CA . VAL A 1 88 ? -10.917 1.309 14.146 1.00 88.88 88 VAL A CA 1
ATOM 670 C C . VAL A 1 88 ? -9.670 1.833 14.848 1.00 88.88 88 VAL A C 1
ATOM 672 O O . VAL A 1 88 ? -8.592 1.750 14.268 1.00 88.88 88 VAL A O 1
ATOM 675 N N . ARG A 1 89 ? -9.795 2.337 16.082 1.00 89.50 89 ARG A N 1
ATOM 676 C CA . ARG A 1 89 ? -8.648 2.851 16.841 1.00 89.50 89 ARG A CA 1
ATOM 677 C C . ARG A 1 89 ? -7.577 1.779 17.030 1.00 89.50 89 ARG A C 1
ATOM 679 O O . ARG A 1 89 ? -6.447 1.992 16.607 1.00 89.50 89 ARG A O 1
ATOM 686 N N . GLU A 1 90 ? -7.957 0.617 17.550 1.00 91.38 90 GLU A N 1
ATOM 687 C CA . GLU A 1 90 ? -7.031 -0.494 17.795 1.00 91.38 90 GLU A CA 1
ATOM 688 C C . GLU A 1 90 ? -6.332 -0.955 16.507 1.00 91.38 90 GLU A C 1
ATOM 690 O O . GLU A 1 90 ? -5.117 -1.156 16.479 1.00 91.38 90 GLU A O 1
ATOM 695 N N . VAL A 1 91 ? -7.091 -1.090 15.413 1.00 90.56 91 VAL A N 1
ATOM 696 C CA . VAL A 1 91 ? -6.554 -1.498 14.109 1.00 90.56 91 VAL A CA 1
ATOM 697 C C . VAL A 1 91 ? -5.584 -0.456 13.566 1.00 90.56 91 VAL A C 1
ATOM 699 O O . VAL A 1 91 ? -4.519 -0.824 13.075 1.00 90.56 91 VAL A O 1
ATOM 702 N N . VAL A 1 92 ? -5.925 0.832 13.637 1.00 91.06 92 VAL A N 1
ATOM 703 C CA . VAL A 1 92 ? -5.059 1.910 13.145 1.00 91.06 92 VAL A CA 1
ATOM 704 C C . VAL A 1 92 ? -3.783 2.010 13.970 1.00 91.06 92 VAL A C 1
ATOM 706 O O . VAL A 1 92 ? -2.707 2.061 13.381 1.00 91.06 92 VAL A O 1
ATOM 709 N N . GLU A 1 93 ? -3.879 1.983 15.298 1.00 92.94 93 GLU A N 1
ATOM 710 C CA . GLU A 1 93 ? -2.726 2.057 16.200 1.00 92.94 93 GLU A CA 1
ATOM 711 C C . GLU A 1 93 ? -1.790 0.858 16.009 1.00 92.94 93 GLU A C 1
ATOM 713 O O . GLU A 1 93 ? -0.591 1.035 15.775 1.00 92.94 93 GLU A O 1
ATOM 718 N N . THR A 1 94 ? -2.342 -0.359 16.006 1.00 92.25 94 THR A N 1
ATOM 719 C CA . THR A 1 94 ? -1.563 -1.598 15.862 1.00 92.25 94 THR A CA 1
ATOM 720 C C . THR A 1 94 ? -0.901 -1.704 14.490 1.00 92.25 94 THR A C 1
ATOM 722 O O . THR A 1 94 ? 0.257 -2.115 14.380 1.00 92.25 94 T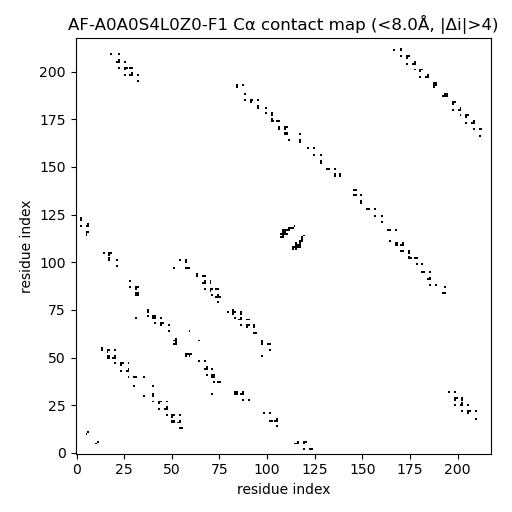HR A O 1
ATOM 725 N N . ALA A 1 95 ? -1.617 -1.329 13.427 1.00 91.75 95 ALA A N 1
ATOM 726 C CA . ALA A 1 95 ? -1.126 -1.445 12.058 1.00 91.75 95 ALA A CA 1
ATOM 727 C C . ALA A 1 95 ? -0.242 -0.271 11.618 1.00 91.75 95 ALA A C 1
ATOM 729 O O . ALA A 1 95 ? 0.365 -0.362 10.553 1.00 91.75 95 ALA A O 1
ATOM 730 N N . ASN A 1 96 ? -0.138 0.813 12.394 1.00 92.69 96 ASN A N 1
ATOM 731 C CA . ASN A 1 96 ? 0.468 2.057 11.922 1.00 92.69 96 ASN A CA 1
ATOM 732 C C . ASN A 1 96 ? 1.902 1.880 11.397 1.00 92.69 96 ASN A C 1
ATOM 734 O O . ASN A 1 96 ? 2.181 2.150 10.231 1.00 92.69 96 ASN A O 1
ATOM 738 N N . GLN A 1 97 ? 2.813 1.393 12.242 1.00 94.25 97 GLN A N 1
ATOM 739 C CA . GLN A 1 97 ? 4.212 1.187 11.853 1.00 94.25 97 GLN A CA 1
ATOM 740 C C . GLN A 1 97 ? 4.375 0.144 10.731 1.00 94.25 97 GLN A C 1
ATOM 742 O O . GLN A 1 97 ? 5.098 0.423 9.767 1.00 94.25 97 GLN A O 1
ATOM 747 N N . PRO A 1 98 ? 3.685 -1.014 10.777 1.00 94.06 98 PRO A N 1
ATOM 748 C CA . PRO A 1 98 ? 3.677 -1.948 9.656 1.00 94.06 98 PRO A CA 1
ATOM 749 C C . PRO A 1 98 ? 3.218 -1.320 8.332 1.00 94.06 98 PRO A C 1
ATOM 751 O O . PRO A 1 98 ? 3.898 -1.478 7.323 1.00 94.06 98 PRO A O 1
ATOM 754 N N . ILE A 1 99 ? 2.118 -0.561 8.319 1.00 94.31 99 ILE A N 1
ATOM 755 C CA . ILE A 1 99 ? 1.584 0.078 7.105 1.00 94.31 99 ILE A CA 1
ATOM 756 C C . ILE A 1 99 ? 2.542 1.133 6.557 1.00 94.31 99 ILE A C 1
ATOM 758 O O . ILE A 1 99 ? 2.787 1.159 5.353 1.00 94.31 99 ILE A O 1
ATOM 762 N N . LEU A 1 100 ? 3.144 1.959 7.414 1.00 94.25 100 LEU A N 1
ATOM 763 C CA . LEU A 1 100 ? 4.169 2.913 6.979 1.00 94.25 100 LEU A CA 1
ATOM 764 C C . LEU A 1 100 ? 5.373 2.196 6.362 1.00 94.25 100 LEU A C 1
ATOM 766 O O . LEU A 1 100 ? 5.856 2.607 5.312 1.00 94.25 100 LEU A O 1
ATOM 770 N N . SER A 1 101 ? 5.784 1.064 6.940 1.00 93.81 101 SER A N 1
ATOM 771 C CA . SER A 1 101 ? 6.862 0.235 6.388 1.00 93.81 101 SER A CA 1
ATOM 772 C C . SER A 1 101 ? 6.503 -0.348 5.015 1.00 93.81 101 SER A C 1
ATOM 774 O O . SER A 1 101 ? 7.357 -0.400 4.128 1.00 93.81 101 SER A O 1
ATOM 776 N N . VAL A 1 102 ? 5.242 -0.755 4.811 1.00 92.75 102 VAL A N 1
ATOM 777 C CA . VAL A 1 102 ? 4.728 -1.183 3.498 1.00 92.75 102 VAL A CA 1
ATOM 778 C C . VAL A 1 102 ? 4.799 -0.026 2.496 1.00 92.75 102 VAL A C 1
ATOM 780 O O . VAL A 1 102 ? 5.292 -0.212 1.385 1.00 92.75 102 VAL A O 1
ATOM 783 N N . ILE A 1 103 ? 4.360 1.175 2.879 1.00 92.00 103 ILE A N 1
ATOM 784 C CA . ILE A 1 103 ? 4.395 2.363 2.012 1.00 92.00 103 ILE A CA 1
ATOM 785 C C . ILE A 1 103 ? 5.838 2.726 1.638 1.00 92.00 103 ILE A C 1
ATOM 787 O O . ILE A 1 103 ? 6.131 2.957 0.465 1.00 92.00 103 ILE A O 1
ATOM 791 N N . ASP A 1 104 ? 6.758 2.717 2.602 1.00 91.75 104 ASP A N 1
ATOM 792 C CA . ASP A 1 104 ? 8.176 3.007 2.374 1.00 91.75 104 ASP A CA 1
ATOM 793 C C . ASP A 1 104 ? 8.863 1.948 1.508 1.00 91.75 104 ASP A C 1
ATOM 795 O O . ASP A 1 104 ? 9.761 2.267 0.723 1.00 91.75 104 ASP A O 1
ATOM 799 N N . LEU A 1 105 ? 8.449 0.681 1.609 1.00 88.88 105 LEU A N 1
ATOM 800 C CA . LEU A 1 105 ? 8.887 -0.362 0.685 1.00 88.88 105 LEU A CA 1
ATOM 801 C C . LEU A 1 105 ? 8.474 -0.023 -0.750 1.00 88.88 105 LEU A C 1
ATOM 803 O O . LEU A 1 105 ? 9.326 -0.056 -1.636 1.00 88.88 105 LEU A O 1
ATOM 807 N N . VAL A 1 106 ? 7.218 0.374 -0.978 1.00 87.00 106 VAL A N 1
ATOM 808 C CA . VAL A 1 106 ? 6.756 0.731 -2.329 1.00 87.00 106 VAL A CA 1
ATOM 809 C C . VAL A 1 106 ? 7.435 2.006 -2.845 1.00 87.00 106 VAL A C 1
ATOM 811 O O . VAL A 1 106 ? 7.796 2.071 -4.018 1.00 87.00 106 VAL A O 1
ATOM 814 N N . LYS A 1 107 ? 7.682 3.001 -1.983 1.00 88.00 107 LYS 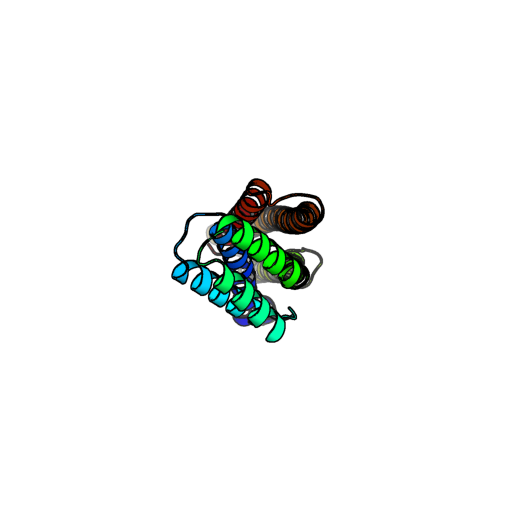A N 1
ATOM 815 C CA . LYS A 1 107 ? 8.406 4.229 -2.360 1.00 88.00 107 LYS A CA 1
ATOM 816 C C . LYS A 1 107 ? 9.836 3.942 -2.811 1.00 88.00 107 LYS A C 1
ATOM 818 O O . LYS A 1 107 ? 10.215 4.381 -3.892 1.00 88.00 107 LYS A O 1
ATOM 823 N N . ARG A 1 108 ? 10.605 3.171 -2.031 1.00 85.75 108 ARG A N 1
ATOM 824 C CA . ARG A 1 108 ? 11.977 2.761 -2.401 1.00 85.75 108 ARG A CA 1
ATOM 825 C C . ARG A 1 108 ? 12.018 2.017 -3.727 1.00 85.75 108 ARG A C 1
ATOM 827 O O . ARG A 1 108 ? 12.961 2.135 -4.496 1.00 85.75 108 ARG A O 1
ATOM 834 N N . ASP A 1 109 ? 10.970 1.259 -4.000 1.00 79.00 109 ASP A N 1
ATOM 835 C CA . ASP A 1 109 ? 10.849 0.482 -5.218 1.00 79.00 109 ASP A CA 1
ATOM 836 C C . ASP A 1 109 ? 10.628 1.324 -6.482 1.00 79.00 109 ASP A C 1
ATOM 838 O O . ASP A 1 109 ? 10.955 0.857 -7.580 1.00 79.00 109 ASP A O 1
ATOM 842 N N . LEU A 1 110 ? 10.086 2.531 -6.327 1.00 79.44 110 LEU A N 1
ATOM 843 C CA . LEU A 1 110 ? 9.791 3.485 -7.398 1.00 79.44 110 LEU A CA 1
ATOM 844 C C . LEU A 1 110 ? 10.836 4.607 -7.503 1.00 79.44 110 LEU A C 1
ATOM 846 O O . LEU A 1 110 ? 10.908 5.271 -8.540 1.00 79.44 110 LEU A O 1
ATOM 850 N N . ASP A 1 111 ? 11.633 4.818 -6.452 1.00 81.50 111 ASP A N 1
ATOM 851 C CA . ASP A 1 111 ? 12.650 5.866 -6.400 1.00 81.50 111 ASP A CA 1
ATOM 852 C C . ASP A 1 111 ? 13.726 5.634 -7.481 1.00 81.50 111 ASP A C 1
ATOM 854 O O . ASP A 1 111 ? 14.381 4.586 -7.488 1.00 81.50 111 ASP A O 1
ATOM 858 N N . PRO A 1 112 ? 13.948 6.595 -8.399 1.00 72.69 112 PRO A N 1
ATOM 859 C CA . PRO A 1 112 ? 14.975 6.480 -9.433 1.00 72.69 112 PRO A CA 1
ATOM 860 C C . PRO A 1 112 ? 16.413 6.448 -8.888 1.00 72.69 112 PRO A C 1
ATOM 862 O O . PRO A 1 112 ? 17.330 6.136 -9.647 1.00 72.69 112 PRO A O 1
ATOM 865 N N . LYS A 1 113 ? 16.636 6.800 -7.615 1.00 79.06 113 LYS A N 1
ATOM 866 C CA . LYS A 1 113 ? 17.953 6.782 -6.955 1.00 79.06 113 LYS A CA 1
ATOM 867 C C . LYS A 1 113 ? 18.257 5.463 -6.247 1.00 79.06 113 LYS A C 1
ATOM 869 O O . LYS A 1 113 ? 19.408 5.228 -5.887 1.00 79.06 113 LYS A O 1
ATOM 874 N N . GLU A 1 114 ? 17.252 4.620 -6.049 1.00 80.44 114 GLU A N 1
ATOM 875 C CA . GLU A 1 114 ? 17.381 3.333 -5.372 1.00 80.44 114 GLU A CA 1
ATOM 876 C C . GLU A 1 114 ? 17.521 2.190 -6.384 1.00 80.44 114 GLU A C 1
ATOM 878 O O . GLU A 1 114 ? 17.043 2.261 -7.518 1.00 80.44 114 GLU A O 1
ATOM 883 N N . LEU A 1 115 ? 18.130 1.074 -5.965 1.00 70.19 115 LEU A N 1
ATOM 884 C CA . LEU A 1 115 ? 18.246 -0.153 -6.777 1.00 70.19 115 LEU A CA 1
ATOM 885 C C . LEU A 1 115 ? 16.936 -0.970 -6.782 1.00 70.19 115 LEU A C 1
ATOM 887 O O . LEU A 1 115 ? 16.909 -2.186 -6.531 1.00 70.19 115 LEU A O 1
ATOM 891 N N . GLY A 1 116 ? 15.840 -0.260 -7.044 1.00 73.62 116 GLY A N 1
ATOM 892 C CA . GLY A 1 116 ? 14.475 -0.753 -7.139 1.00 73.62 116 GLY A CA 1
ATOM 893 C C . GLY A 1 116 ? 14.070 -1.111 -8.569 1.00 73.62 116 GLY A C 1
ATOM 894 O O . GLY A 1 116 ? 14.887 -1.444 -9.430 1.00 73.62 116 GLY A O 1
ATOM 895 N N . TRP A 1 117 ? 12.771 -1.061 -8.835 1.00 73.25 117 TRP A N 1
ATOM 896 C CA . TRP A 1 117 ? 12.204 -1.458 -10.126 1.00 73.25 117 TRP A CA 1
ATOM 897 C C . TRP A 1 117 ? 12.374 -0.408 -11.203 1.00 73.25 117 TRP A C 1
ATOM 899 O O . TRP A 1 117 ? 12.626 -0.777 -12.346 1.00 73.25 117 TRP A O 1
ATOM 909 N N . ASN A 1 118 ? 12.346 0.873 -10.834 1.00 74.62 118 ASN A N 1
ATOM 910 C CA . ASN A 1 118 ? 12.690 1.948 -11.758 1.00 74.62 118 ASN A CA 1
ATOM 911 C C . ASN A 1 118 ? 14.110 1.732 -12.328 1.00 74.62 118 ASN A C 1
ATOM 913 O O . ASN A 1 118 ? 14.296 1.669 -13.544 1.00 74.62 118 ASN A O 1
ATOM 917 N N . ALA A 1 119 ? 15.091 1.462 -11.457 1.00 75.69 119 ALA A N 1
ATOM 918 C CA . ALA A 1 119 ? 16.453 1.124 -11.871 1.00 75.69 119 ALA A CA 1
ATOM 919 C C . ALA A 1 119 ? 16.519 -0.145 -12.741 1.00 75.69 119 ALA A C 1
ATOM 921 O O . ALA A 1 119 ? 17.197 -0.149 -13.769 1.00 75.69 119 ALA A O 1
ATOM 922 N N . GLY A 1 120 ? 15.788 -1.206 -12.376 1.00 73.19 120 GLY A N 1
ATOM 923 C CA . GLY A 1 120 ? 15.725 -2.441 -13.167 1.00 73.19 120 GLY A CA 1
ATOM 924 C C . GLY A 1 120 ? 15.157 -2.235 -14.572 1.00 73.19 120 GLY A C 1
ATOM 925 O O . GLY A 1 120 ? 15.723 -2.725 -15.551 1.00 73.19 120 GLY A O 1
ATOM 926 N N . TYR A 1 121 ? 14.079 -1.464 -14.694 1.00 74.81 121 TYR A N 1
ATOM 927 C CA . TYR A 1 121 ? 13.480 -1.143 -15.985 1.00 74.81 121 TYR A CA 1
ATOM 928 C C . TYR A 1 121 ? 14.414 -0.285 -16.843 1.00 74.81 121 TYR A C 1
ATOM 930 O O . TYR A 1 121 ? 14.628 -0.596 -18.012 1.00 74.81 121 TYR A O 1
ATOM 938 N N . LYS A 1 122 ? 15.032 0.755 -16.270 1.00 76.44 122 LYS A N 1
ATOM 939 C CA . LYS A 1 122 ? 15.980 1.619 -16.994 1.00 76.44 122 LYS A CA 1
ATOM 940 C C . LYS A 1 122 ? 17.206 0.863 -17.494 1.00 76.44 122 LYS A C 1
ATOM 942 O O . LYS A 1 122 ? 17.628 1.069 -18.633 1.00 76.44 122 LYS A O 1
ATOM 947 N N . LEU A 1 123 ? 17.753 -0.028 -16.664 1.00 75.62 123 LEU A N 1
ATOM 948 C CA . LEU A 1 123 ? 18.859 -0.900 -17.056 1.00 75.62 123 LEU A CA 1
ATOM 949 C C . LEU A 1 123 ? 18.454 -1.780 -18.242 1.00 75.62 123 LEU A C 1
ATOM 951 O O . LEU A 1 123 ? 19.165 -1.835 -19.239 1.00 75.62 123 LEU A O 1
ATOM 955 N N . THR A 1 124 ? 17.269 -2.387 -18.167 1.00 71.50 124 THR A N 1
ATOM 956 C CA . THR A 1 124 ? 16.709 -3.198 -19.255 1.00 71.50 124 THR A CA 1
ATOM 957 C C . THR A 1 124 ? 16.576 -2.405 -20.547 1.00 71.50 124 THR A C 1
ATOM 959 O O . THR A 1 124 ? 17.016 -2.866 -21.598 1.00 71.50 124 THR A O 1
ATOM 962 N N . ALA A 1 125 ? 15.955 -1.226 -20.483 1.00 73.81 125 ALA A N 1
ATOM 963 C CA . ALA A 1 125 ? 15.739 -0.382 -21.650 1.00 73.81 125 ALA A CA 1
ATOM 964 C C . ALA A 1 125 ? 17.079 -0.013 -22.304 1.00 73.81 125 ALA A C 1
ATOM 966 O O . ALA A 1 125 ? 17.246 -0.197 -23.508 1.00 73.81 125 ALA A O 1
ATOM 967 N N . SER A 1 126 ? 18.068 0.378 -21.493 1.00 74.50 126 SER A N 1
ATOM 968 C CA . SER A 1 126 ? 19.418 0.716 -21.962 1.00 74.50 126 SER A CA 1
ATOM 969 C C . SER A 1 126 ? 20.139 -0.483 -22.594 1.00 74.50 126 SER A C 1
ATOM 971 O O . SER A 1 126 ? 20.795 -0.351 -23.629 1.00 74.50 126 SER A O 1
ATOM 973 N N . GLU A 1 127 ? 20.021 -1.678 -22.007 1.00 71.12 127 GLU A N 1
ATOM 974 C CA . GLU A 1 127 ? 20.599 -2.904 -22.571 1.00 71.12 127 GLU A CA 1
ATOM 975 C C . GLU A 1 127 ? 19.914 -3.319 -23.880 1.00 71.12 127 GLU A C 1
ATOM 977 O O . GLU A 1 127 ? 20.595 -3.741 -24.817 1.00 71.12 127 GLU A O 1
ATOM 982 N N . LEU A 1 128 ? 18.586 -3.194 -23.975 1.00 69.81 128 LEU A N 1
ATOM 983 C CA . LEU A 1 128 ? 17.831 -3.464 -25.202 1.00 69.81 128 LEU A CA 1
ATOM 984 C C . LEU A 1 128 ? 18.210 -2.489 -26.319 1.00 69.81 128 LEU A C 1
ATOM 986 O O . LEU A 1 128 ? 18.441 -2.929 -27.445 1.00 69.81 128 LEU A O 1
ATOM 990 N N . GLU A 1 129 ? 18.352 -1.198 -26.015 1.00 69.94 129 GLU A N 1
ATOM 991 C CA . GLU A 1 129 ? 18.865 -0.196 -26.957 1.00 69.94 129 GLU A CA 1
ATOM 992 C C . GLU A 1 129 ? 20.287 -0.539 -27.421 1.00 69.94 129 GLU A C 1
ATOM 994 O O . GLU A 1 129 ? 20.577 -0.538 -28.621 1.00 69.94 129 GLU A O 1
ATOM 999 N N . GLY A 1 130 ? 21.166 -0.910 -26.486 1.00 68.38 130 GLY A N 1
ATOM 1000 C CA . GLY A 1 130 ? 22.531 -1.340 -26.784 1.00 68.38 130 GLY A CA 1
ATOM 1001 C C . GLY A 1 130 ? 22.590 -2.594 -27.664 1.00 68.38 130 GLY A C 1
ATOM 1002 O O . GLY A 1 130 ? 23.413 -2.670 -28.580 1.00 68.38 130 GLY A O 1
ATOM 1003 N N . HIS A 1 131 ? 21.714 -3.576 -27.434 1.00 66.56 131 HIS A N 1
ATOM 1004 C CA . HIS A 1 131 ? 21.592 -4.758 -28.290 1.00 66.56 131 HIS A CA 1
ATOM 1005 C C . HIS A 1 131 ? 21.010 -4.417 -29.664 1.00 66.56 131 HIS A C 1
ATOM 1007 O O . HIS A 1 131 ? 21.540 -4.893 -30.668 1.00 66.56 131 HIS A O 1
ATOM 1013 N N . ALA A 1 132 ? 19.989 -3.561 -29.740 1.00 64.12 132 ALA A N 1
ATOM 1014 C CA . ALA A 1 132 ? 19.405 -3.114 -31.003 1.00 64.12 132 ALA A CA 1
ATOM 1015 C C . ALA A 1 132 ? 20.437 -2.390 -31.883 1.00 64.12 132 ALA A C 1
ATOM 1017 O O . ALA A 1 132 ? 20.502 -2.639 -33.085 1.00 64.12 132 ALA A O 1
ATOM 1018 N N . LEU A 1 133 ? 21.308 -1.570 -31.286 1.00 65.44 133 LEU A N 1
ATOM 1019 C CA . LEU A 1 133 ? 22.429 -0.924 -31.976 1.00 65.44 133 LEU A CA 1
ATOM 1020 C C . LEU A 1 133 ? 23.473 -1.924 -32.497 1.00 65.44 133 LEU A C 1
ATOM 1022 O O . LEU A 1 133 ? 24.015 -1.732 -33.583 1.00 65.44 133 LEU A O 1
ATOM 1026 N N . LYS A 1 134 ? 23.748 -3.004 -31.753 1.00 65.88 134 LYS A N 1
ATOM 1027 C CA . LYS A 1 134 ? 24.682 -4.068 -32.171 1.00 65.88 134 LYS A CA 1
ATOM 1028 C C . LYS A 1 134 ? 24.113 -4.939 -33.292 1.00 65.88 134 LYS A C 1
ATOM 1030 O O . LYS A 1 134 ? 24.845 -5.289 -34.214 1.00 65.88 134 LYS A O 1
ATOM 1035 N N . VAL A 1 135 ? 22.822 -5.271 -33.227 1.00 59.41 135 VAL A N 1
ATOM 1036 C CA . VAL A 1 135 ? 22.103 -5.989 -34.296 1.00 59.41 135 VAL A CA 1
ATOM 1037 C C . VAL A 1 135 ? 21.956 -5.097 -35.536 1.00 59.41 135 VAL A C 1
ATOM 1039 O O . VAL A 1 135 ? 22.074 -5.581 -36.656 1.00 59.41 135 VAL A O 1
ATOM 1042 N N . GLY A 1 136 ? 21.800 -3.786 -35.337 1.00 51.66 136 GLY A N 1
ATOM 1043 C CA . GLY A 1 136 ? 21.835 -2.746 -36.366 1.00 51.66 136 GLY A CA 1
ATOM 1044 C C . GLY A 1 136 ? 23.240 -2.301 -36.802 1.00 51.66 136 GLY A C 1
ATOM 1045 O O . GLY A 1 136 ? 23.374 -1.191 -37.324 1.00 51.66 136 GLY A O 1
ATOM 1046 N N . GLY A 1 137 ? 24.280 -3.128 -36.605 1.00 57.59 137 GLY A N 1
ATOM 1047 C CA . GLY A 1 137 ? 25.612 -2.925 -37.201 1.00 57.59 137 GLY A CA 1
ATOM 1048 C C . GLY A 1 137 ? 25.521 -2.664 -38.713 1.00 57.59 137 GLY A C 1
ATOM 1049 O O . GLY A 1 137 ? 24.483 -2.966 -39.292 1.00 57.59 137 GLY A O 1
ATOM 1050 N N . PRO A 1 138 ? 26.556 -2.083 -39.358 1.00 54.31 138 PRO A N 1
ATOM 1051 C CA . PRO A 1 138 ? 26.446 -1.235 -40.551 1.00 54.31 138 PRO A CA 1
ATOM 1052 C C . PRO A 1 138 ? 25.447 -1.774 -41.576 1.00 54.31 138 PRO A C 1
ATOM 1054 O O . PRO A 1 138 ? 25.782 -2.534 -42.483 1.00 54.31 138 PRO A O 1
ATOM 1057 N N . VAL A 1 139 ? 24.191 -1.363 -41.405 1.00 55.62 139 VAL A N 1
ATOM 1058 C CA . VAL A 1 139 ? 23.097 -1.742 -42.282 1.00 55.62 139 VAL A CA 1
ATOM 1059 C C . VAL A 1 139 ? 23.404 -1.064 -43.605 1.00 55.62 139 VAL A C 1
ATOM 1061 O O . VAL A 1 139 ? 23.557 0.169 -43.641 1.00 55.62 139 VAL A O 1
ATOM 1064 N N . SER A 1 140 ? 23.565 -1.860 -44.668 1.00 58.56 140 SER A N 1
ATOM 1065 C CA . SER A 1 140 ? 23.887 -1.327 -45.993 1.00 58.56 140 SER A CA 1
ATOM 1066 C C . SER A 1 140 ? 22.925 -0.181 -46.324 1.00 58.56 140 SER A C 1
ATOM 1068 O O . SER A 1 140 ? 21.764 -0.187 -45.907 1.00 58.56 140 SER A O 1
ATOM 1070 N N . SER A 1 141 ? 23.384 0.830 -47.058 1.00 57.19 141 SER A N 1
ATOM 1071 C CA . SER A 1 141 ? 22.548 1.967 -47.476 1.00 57.19 141 SER A CA 1
ATOM 1072 C C . SER A 1 141 ? 21.267 1.550 -48.217 1.00 57.19 141 SER A C 1
ATOM 1074 O O . SER A 1 141 ? 20.347 2.359 -48.312 1.00 57.19 141 SER A O 1
ATOM 1076 N N . HIS A 1 142 ? 21.180 0.298 -48.680 1.00 56.81 142 HIS A N 1
ATOM 1077 C CA . HIS A 1 142 ? 20.010 -0.289 -49.324 1.00 56.81 142 HIS A CA 1
ATOM 1078 C C . HIS A 1 142 ? 18.953 -0.871 -48.374 1.00 56.81 142 HIS A C 1
ATOM 1080 O O . HIS A 1 142 ? 17.857 -1.174 -48.837 1.00 56.81 142 HIS A O 1
ATOM 1086 N N . ASP A 1 143 ? 19.214 -0.984 -47.070 1.00 67.12 143 ASP A N 1
ATOM 1087 C CA . ASP A 1 143 ? 18.257 -1.538 -46.101 1.00 67.12 143 ASP A CA 1
ATOM 1088 C C . ASP A 1 143 ? 17.704 -0.449 -45.155 1.00 67.12 143 ASP A C 1
ATOM 1090 O O . ASP A 1 143 ? 17.887 -0.422 -43.935 1.00 67.12 143 ASP A O 1
ATOM 1094 N N . LEU A 1 144 ? 17.033 0.526 -45.779 1.00 66.75 144 LEU A N 1
ATOM 1095 C CA . LEU A 1 144 ? 16.358 1.650 -45.116 1.00 66.75 144 LEU A CA 1
ATOM 1096 C C . LEU A 1 144 ? 15.228 1.192 -44.177 1.00 66.75 144 LEU A C 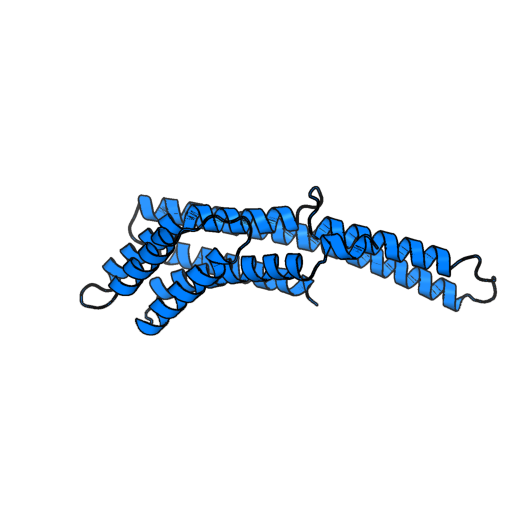1
ATOM 1098 O O . LEU A 1 144 ? 14.936 1.876 -43.193 1.00 66.75 144 LEU A O 1
ATOM 1102 N N . ALA A 1 145 ? 14.609 0.041 -44.456 1.00 69.31 145 ALA A N 1
ATOM 1103 C CA . ALA A 1 145 ? 13.540 -0.526 -43.639 1.00 69.31 145 ALA A CA 1
ATOM 1104 C C . ALA A 1 145 ? 14.056 -0.942 -42.253 1.00 69.31 145 ALA A C 1
ATOM 1106 O O . ALA A 1 145 ? 13.474 -0.541 -41.242 1.00 69.31 145 ALA A O 1
ATOM 1107 N N . SER A 1 146 ? 15.194 -1.642 -42.192 1.00 66.31 146 SER A N 1
ATOM 1108 C CA . SER A 1 146 ? 15.838 -2.014 -40.927 1.00 66.31 146 SER A CA 1
ATOM 1109 C C . SER A 1 146 ? 16.298 -0.793 -40.123 1.00 66.31 146 SER A C 1
ATOM 1111 O O . SER A 1 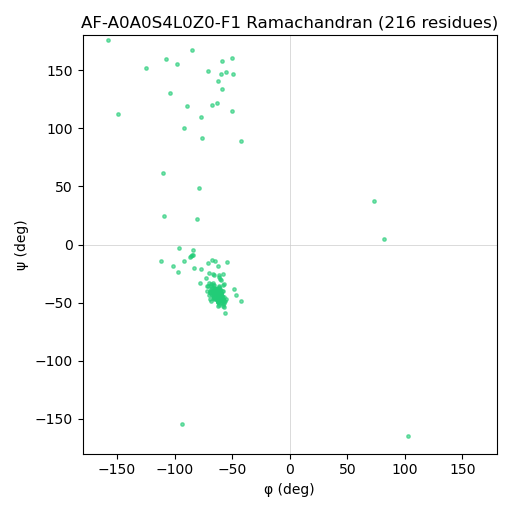146 ? 16.093 -0.744 -38.911 1.00 66.31 146 SER A O 1
ATOM 1113 N N . LYS A 1 147 ? 16.825 0.254 -40.780 1.00 67.56 147 LYS A N 1
ATOM 1114 C CA . LYS A 1 147 ? 17.168 1.523 -40.102 1.00 67.56 147 LYS A CA 1
ATOM 1115 C C . LYS A 1 147 ? 15.943 2.221 -39.507 1.00 67.56 147 LYS A C 1
ATOM 1117 O O . LYS A 1 147 ? 16.004 2.706 -38.379 1.00 67.56 147 LYS A O 1
ATOM 1122 N N . SER A 1 148 ? 14.830 2.253 -40.241 1.00 73.00 148 SER A N 1
ATOM 1123 C CA . SER A 1 148 ? 13.572 2.826 -39.749 1.00 73.00 148 SER A CA 1
ATOM 1124 C C . SER A 1 148 ? 13.016 2.046 -38.553 1.00 73.00 148 SER A C 1
ATOM 1126 O O . SER A 1 148 ? 12.538 2.659 -37.601 1.00 73.00 148 SER A O 1
ATOM 1128 N N . LEU A 1 149 ? 13.112 0.712 -38.569 1.00 71.12 149 LEU A N 1
ATOM 1129 C CA . LEU A 1 149 ? 12.702 -0.153 -37.459 1.00 71.12 149 LEU A CA 1
ATOM 1130 C C . LEU A 1 149 ? 13.532 0.088 -36.193 1.00 71.12 149 LEU A C 1
ATOM 1132 O O . LEU A 1 149 ? 12.951 0.275 -35.127 1.00 71.12 149 LEU A O 1
ATOM 1136 N N . VAL A 1 150 ? 14.864 0.147 -36.307 1.00 70.81 150 VAL A N 1
ATOM 1137 C CA . VAL A 1 150 ? 15.751 0.437 -35.164 1.00 70.81 150 VAL A CA 1
ATOM 1138 C C . VAL A 1 150 ? 15.468 1.826 -34.590 1.00 70.81 150 VAL A C 1
ATOM 1140 O O . VAL A 1 150 ? 15.335 1.965 -33.378 1.00 70.81 150 VAL A O 1
ATOM 1143 N N . TYR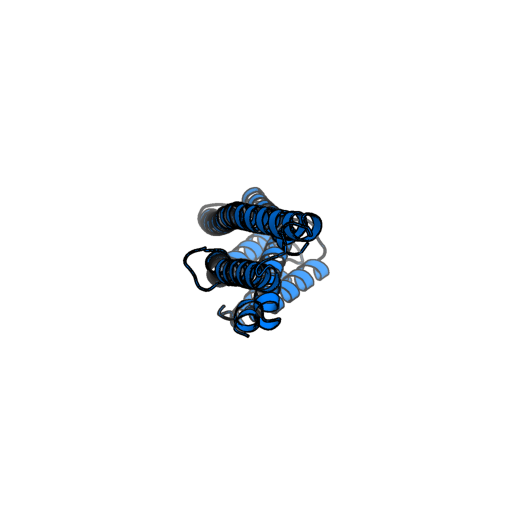 A 1 151 ? 15.294 2.839 -35.444 1.00 73.62 151 TYR A N 1
ATOM 1144 C CA . TYR A 1 151 ? 14.943 4.188 -34.995 1.00 73.62 151 TYR A CA 1
ATOM 1145 C C . TYR A 1 151 ? 13.592 4.225 -34.267 1.00 73.62 151 TYR A C 1
ATOM 1147 O O . TYR A 1 151 ? 13.488 4.800 -33.188 1.00 73.62 151 TYR A O 1
ATOM 1155 N N . LYS A 1 152 ? 12.556 3.566 -34.806 1.00 73.69 152 LYS A N 1
ATOM 1156 C CA . LYS A 1 152 ? 11.251 3.458 -34.131 1.00 73.69 152 LYS A CA 1
ATOM 1157 C C . LYS A 1 152 ? 11.365 2.769 -32.773 1.00 73.69 152 LYS A C 1
ATOM 1159 O O . LYS A 1 152 ? 10.749 3.229 -31.820 1.00 73.69 152 LYS A O 1
ATOM 1164 N N . ALA A 1 153 ? 12.160 1.704 -32.677 1.00 66.94 153 ALA A N 1
ATOM 1165 C CA . ALA A 1 153 ? 12.391 1.008 -31.417 1.00 66.94 153 ALA A CA 1
ATOM 1166 C C . ALA A 1 153 ? 13.091 1.905 -30.381 1.00 66.94 153 ALA A C 1
ATOM 1168 O O . ALA A 1 153 ? 12.693 1.907 -29.221 1.00 66.94 153 ALA A O 1
ATOM 1169 N N . GLN A 1 154 ? 14.074 2.709 -30.799 1.00 71.38 154 GLN A N 1
ATOM 1170 C CA . GLN A 1 154 ? 14.741 3.690 -29.930 1.00 71.38 154 GLN A CA 1
ATOM 1171 C C . GLN A 1 154 ? 13.784 4.781 -29.447 1.00 71.38 154 GLN A C 1
ATOM 1173 O O . GLN A 1 154 ? 13.764 5.102 -28.263 1.00 71.38 154 GLN A O 1
ATOM 1178 N N . VAL A 1 155 ? 12.961 5.327 -30.348 1.00 76.19 155 VAL A N 1
ATOM 1179 C CA . VAL A 1 155 ? 11.944 6.321 -29.981 1.00 76.19 155 VAL A CA 1
ATOM 1180 C C . VAL A 1 155 ? 10.968 5.728 -28.962 1.00 76.19 155 VAL A C 1
ATOM 1182 O O . VAL A 1 155 ? 10.765 6.326 -27.911 1.00 76.19 155 VAL A O 1
ATOM 1185 N N . MET A 1 156 ? 10.456 4.516 -29.198 1.00 71.31 156 MET A N 1
ATOM 1186 C CA . MET A 1 156 ? 9.564 3.829 -28.254 1.00 71.31 156 MET A CA 1
ATOM 1187 C C . MET A 1 156 ? 10.227 3.551 -26.896 1.00 71.31 156 MET A C 1
ATOM 1189 O O . MET A 1 156 ? 9.582 3.697 -25.861 1.00 71.31 156 MET A O 1
ATOM 1193 N N . ALA A 1 157 ? 11.503 3.156 -26.868 1.00 70.25 157 ALA A N 1
ATOM 1194 C CA . ALA A 1 157 ? 12.236 2.914 -25.623 1.00 70.25 157 ALA A CA 1
ATOM 1195 C C . ALA A 1 157 ? 12.434 4.206 -24.809 1.00 70.25 157 ALA A C 1
ATOM 1197 O O . ALA A 1 157 ? 12.216 4.218 -23.592 1.00 70.25 157 ALA A O 1
ATOM 1198 N N . SER A 1 158 ? 12.760 5.308 -25.488 1.00 76.00 158 SER A N 1
ATOM 1199 C CA . SER A 1 158 ? 12.873 6.633 -24.880 1.00 76.00 158 SER A CA 1
ATOM 1200 C C . SER A 1 158 ? 11.527 7.130 -24.340 1.00 76.00 158 SER A C 1
ATOM 1202 O O . SER A 1 158 ? 11.446 7.538 -23.180 1.00 76.00 158 SER A O 1
ATOM 1204 N N . GLU A 1 159 ? 10.454 7.020 -25.131 1.00 78.81 159 GLU A N 1
ATOM 1205 C CA . GLU A 1 159 ? 9.087 7.381 -24.728 1.00 78.81 159 GLU A CA 1
ATOM 1206 C C . GLU A 1 159 ? 8.611 6.559 -23.523 1.00 78.81 159 GLU A C 1
ATOM 1208 O O . GLU A 1 159 ? 8.066 7.114 -22.567 1.00 78.81 159 GLU A O 1
ATOM 1213 N N . ASN A 1 160 ? 8.866 5.248 -23.521 1.00 76.00 160 ASN A N 1
ATOM 1214 C CA . ASN A 1 160 ? 8.513 4.367 -22.409 1.00 76.00 160 ASN A CA 1
ATOM 1215 C C . ASN A 1 160 ? 9.301 4.691 -21.136 1.00 76.00 160 ASN A C 1
ATOM 1217 O O . ASN A 1 160 ? 8.733 4.668 -20.047 1.00 76.00 160 ASN A O 1
ATOM 1221 N N . THR A 1 161 ? 10.584 5.039 -21.257 1.00 78.50 161 THR A N 1
ATOM 1222 C CA . THR A 1 161 ? 11.401 5.459 -20.109 1.00 78.50 161 THR A CA 1
ATOM 1223 C C . THR A 1 161 ? 10.908 6.785 -19.532 1.00 78.50 161 THR A C 1
ATOM 1225 O O . THR A 1 161 ? 10.745 6.904 -18.319 1.00 78.50 161 THR A O 1
ATOM 1228 N N . ALA A 1 162 ? 10.596 7.762 -20.387 1.00 82.06 162 ALA A N 1
ATOM 1229 C CA . ALA A 1 162 ? 10.022 9.037 -19.959 1.00 82.06 162 ALA A CA 1
ATOM 1230 C C . ALA A 1 162 ? 8.653 8.848 -19.282 1.00 82.06 162 ALA A C 1
ATOM 1232 O O . ALA A 1 162 ? 8.378 9.449 -18.242 1.00 82.06 162 ALA A O 1
ATOM 1233 N N . ARG A 1 163 ? 7.808 7.967 -19.835 1.00 80.56 163 ARG A N 1
ATOM 1234 C CA . ARG A 1 163 ? 6.522 7.595 -19.235 1.00 80.56 163 ARG A CA 1
ATOM 1235 C C . ARG A 1 163 ? 6.710 6.922 -17.878 1.00 80.56 163 ARG A C 1
ATOM 1237 O O . ARG A 1 163 ? 5.985 7.255 -16.944 1.00 80.56 163 ARG A O 1
ATOM 1244 N N . LEU A 1 164 ? 7.671 6.008 -17.752 1.00 80.62 164 LEU A N 1
ATOM 1245 C CA . LEU A 1 164 ? 7.980 5.358 -16.482 1.00 80.62 164 LEU A CA 1
ATOM 1246 C C . LEU A 1 164 ? 8.407 6.371 -15.416 1.00 80.62 164 LEU A C 1
ATOM 1248 O O . LEU A 1 164 ? 7.964 6.253 -14.276 1.00 80.62 164 LEU A O 1
ATOM 1252 N N . ASP A 1 165 ? 9.246 7.346 -15.761 1.00 81.94 165 ASP A N 1
ATOM 1253 C CA . ASP A 1 165 ? 9.689 8.375 -14.815 1.00 81.94 165 ASP A CA 1
ATOM 1254 C C . ASP A 1 165 ? 8.527 9.225 -14.307 1.00 81.94 165 ASP A C 1
ATOM 1256 O O . ASP A 1 165 ? 8.402 9.449 -13.099 1.00 81.94 165 ASP A O 1
ATOM 1260 N N . LEU A 1 166 ? 7.637 9.628 -15.214 1.00 83.44 166 LEU A N 1
ATOM 1261 C CA . LEU A 1 166 ? 6.434 10.374 -14.867 1.00 83.44 166 LEU A CA 1
ATOM 1262 C C . LEU A 1 166 ? 5.521 9.559 -13.940 1.00 83.44 166 LEU A C 1
ATOM 1264 O O . LEU A 1 166 ? 5.196 10.017 -12.845 1.00 83.44 166 LEU A O 1
ATOM 1268 N N . VAL A 1 167 ? 5.190 8.320 -14.319 1.00 81.75 167 VAL A N 1
ATOM 1269 C CA . VAL A 1 167 ? 4.312 7.451 -13.517 1.00 81.75 167 VAL A CA 1
ATOM 1270 C C . VAL A 1 167 ? 4.950 7.094 -12.171 1.00 81.75 167 VAL A C 1
ATOM 1272 O O . VAL A 1 167 ? 4.270 7.087 -11.148 1.00 81.75 167 VAL A O 1
ATOM 1275 N N . SER A 1 168 ? 6.262 6.846 -12.126 1.00 82.31 168 SER A N 1
ATOM 1276 C CA . SER A 1 168 ? 6.972 6.563 -10.870 1.00 82.31 168 SER A CA 1
ATOM 1277 C C . SER A 1 168 ? 6.924 7.760 -9.921 1.00 82.31 168 SER A C 1
ATOM 1279 O O . SER A 1 168 ? 6.678 7.583 -8.728 1.00 82.31 168 SER A O 1
ATOM 1281 N N . SER A 1 169 ? 7.096 8.982 -10.436 1.00 85.31 169 SER A N 1
ATOM 1282 C CA . SER A 1 169 ? 6.976 10.203 -9.635 1.00 85.31 169 SER A CA 1
ATOM 1283 C C . SER A 1 169 ? 5.556 10.405 -9.097 1.00 85.31 169 SER A C 1
ATOM 1285 O O . SER A 1 169 ? 5.392 10.747 -7.925 1.00 85.31 169 SER A O 1
ATOM 1287 N N . GLU A 1 170 ? 4.531 10.182 -9.923 1.00 84.38 170 GLU A N 1
ATOM 1288 C CA . GLU A 1 170 ? 3.126 10.252 -9.498 1.00 84.38 170 GLU A CA 1
ATOM 1289 C C . GLU A 1 170 ? 2.831 9.238 -8.388 1.00 84.38 170 GLU A C 1
ATOM 1291 O O . GLU A 1 170 ? 2.253 9.581 -7.355 1.00 84.38 170 GLU A O 1
ATOM 1296 N N . LEU A 1 171 ? 3.306 8.001 -8.546 1.00 82.19 171 LEU A N 1
ATOM 1297 C CA . LEU A 1 171 ? 3.134 6.943 -7.557 1.00 82.19 171 LEU A CA 1
ATOM 1298 C C . LEU A 1 171 ? 3.861 7.230 -6.239 1.00 82.19 171 LEU A C 1
ATOM 1300 O O . LEU A 1 171 ? 3.304 6.960 -5.177 1.00 82.19 171 LEU A O 1
ATOM 1304 N N . ILE A 1 172 ? 5.062 7.814 -6.266 1.00 86.81 172 ILE A N 1
ATOM 1305 C CA . ILE A 1 172 ? 5.753 8.263 -5.043 1.00 86.81 172 ILE A CA 1
ATOM 1306 C C . ILE A 1 172 ? 4.939 9.352 -4.330 1.00 86.81 172 ILE A C 1
ATOM 1308 O O . ILE A 1 172 ? 4.824 9.331 -3.097 1.00 86.81 172 ILE A O 1
ATOM 1312 N N . GLY A 1 173 ? 4.358 10.285 -5.091 1.00 84.25 173 GLY A N 1
ATOM 1313 C CA . GLY A 1 173 ? 3.462 11.314 -4.565 1.00 84.25 173 GLY A CA 1
ATOM 1314 C C . GLY A 1 173 ? 2.235 10.706 -3.885 1.00 84.25 173 GLY A C 1
ATOM 1315 O O . GLY A 1 173 ? 1.938 11.032 -2.736 1.00 84.25 173 GLY A O 1
ATOM 1316 N N . LEU A 1 174 ? 1.576 9.752 -4.544 1.00 85.00 174 LEU A N 1
ATOM 1317 C CA . LEU A 1 174 ? 0.413 9.041 -4.006 1.00 85.00 174 LEU A CA 1
ATOM 1318 C C . LEU A 1 174 ? 0.754 8.216 -2.765 1.00 85.00 174 LEU A C 1
ATOM 1320 O O . LEU A 1 174 ? 0.037 8.286 -1.771 1.00 85.00 174 LEU A O 1
ATOM 1324 N N . ALA A 1 175 ? 1.869 7.488 -2.779 1.00 86.69 175 ALA A N 1
ATOM 1325 C CA . ALA A 1 175 ? 2.345 6.742 -1.621 1.00 86.69 175 ALA A CA 1
ATOM 1326 C C . ALA A 1 175 ? 2.601 7.673 -0.423 1.00 86.69 175 ALA A C 1
ATOM 1328 O O . ALA A 1 175 ? 2.199 7.373 0.700 1.00 86.69 175 ALA A O 1
ATOM 1329 N N . SER A 1 176 ? 3.198 8.845 -0.661 1.00 89.12 176 SER A N 1
ATOM 1330 C CA . SER A 1 176 ? 3.407 9.859 0.382 1.00 89.12 176 SER A CA 1
ATOM 1331 C C . SER A 1 176 ? 2.079 10.415 0.904 1.00 89.12 176 SER A C 1
ATOM 1333 O O . SER A 1 176 ? 1.880 10.492 2.112 1.00 89.12 176 SER A O 1
ATOM 1335 N N . ALA A 1 177 ? 1.121 10.676 0.016 1.00 84.56 177 ALA A N 1
ATOM 1336 C CA . ALA A 1 177 ? -0.235 11.065 0.383 1.00 84.56 177 ALA A CA 1
ATOM 1337 C C . ALA A 1 177 ? -0.973 9.993 1.211 1.00 84.56 177 ALA A C 1
ATOM 1339 O O . ALA A 1 177 ? -1.763 10.352 2.086 1.00 84.56 177 ALA A O 1
ATOM 1340 N N . VAL A 1 178 ? -0.752 8.698 0.950 1.00 84.88 178 VAL A N 1
ATOM 1341 C CA . VAL A 1 178 ? -1.292 7.595 1.768 1.00 84.88 178 VAL A CA 1
ATOM 1342 C C . VAL A 1 178 ? -0.638 7.589 3.153 1.00 84.88 178 VAL A C 1
ATOM 1344 O O . VAL A 1 178 ? -1.353 7.463 4.144 1.00 84.88 178 VAL A O 1
ATOM 1347 N N . ALA A 1 179 ? 0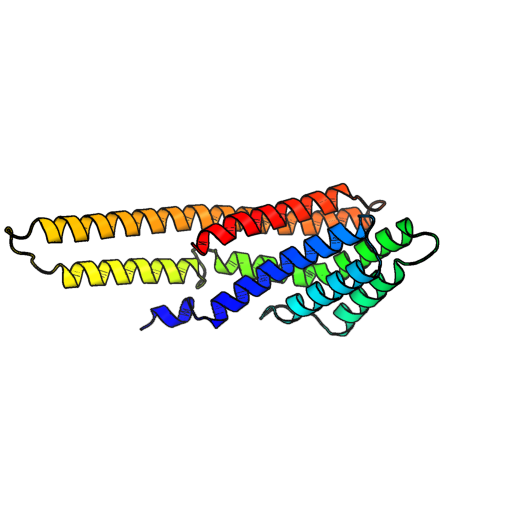.682 7.784 3.247 1.00 90.25 179 ALA A N 1
ATOM 1348 C CA . ALA A 1 179 ? 1.378 7.875 4.535 1.00 90.25 179 ALA A CA 1
ATOM 1349 C C . ALA A 1 179 ? 0.885 9.063 5.373 1.00 90.25 179 ALA A C 1
ATOM 1351 O O . ALA A 1 179 ? 0.606 8.909 6.561 1.00 90.25 179 ALA A O 1
ATOM 1352 N N . GLU A 1 180 ? 0.717 10.233 4.756 1.00 88.69 180 GLU A N 1
ATOM 1353 C CA . GLU A 1 180 ? 0.144 11.410 5.414 1.00 88.69 180 GLU A CA 1
ATOM 1354 C C . GLU A 1 180 ? -1.288 11.149 5.886 1.00 88.69 180 GLU A C 1
ATOM 1356 O O . GLU A 1 180 ? -1.629 11.460 7.023 1.00 88.69 180 GLU A O 1
ATOM 1361 N N . ALA A 1 181 ? -2.128 10.531 5.050 1.00 84.06 181 ALA A N 1
ATOM 1362 C CA . ALA A 1 181 ? -3.492 10.183 5.436 1.00 84.06 181 ALA A CA 1
ATOM 1363 C C . ALA A 1 181 ? -3.529 9.189 6.606 1.00 84.06 181 ALA A C 1
ATOM 1365 O O . ALA A 1 181 ? -4.366 9.336 7.495 1.00 84.06 181 ALA A O 1
ATOM 1366 N N . GLN A 1 182 ? -2.607 8.225 6.637 1.00 89.25 182 GLN A N 1
ATOM 1367 C CA . GLN A 1 182 ? -2.461 7.281 7.743 1.00 89.25 182 GLN A CA 1
ATOM 1368 C C . GLN A 1 182 ? -2.077 7.988 9.051 1.00 89.25 182 GLN A C 1
ATOM 1370 O O . GLN A 1 182 ? -2.688 7.745 10.091 1.00 89.25 182 GLN A O 1
ATOM 1375 N N . GLN A 1 183 ? -1.104 8.899 9.000 1.00 90.81 183 GLN A N 1
ATOM 1376 C CA . GLN A 1 183 ? -0.683 9.688 10.162 1.00 90.81 183 GLN A CA 1
ATOM 1377 C C . GLN A 1 183 ? -1.796 10.618 10.655 1.00 90.81 183 GLN A C 1
ATOM 1379 O O . GLN A 1 183 ? -2.072 10.684 11.853 1.00 90.81 183 GLN A O 1
ATOM 1384 N N . ASN A 1 184 ? -2.490 11.285 9.732 1.00 84.62 184 ASN A N 1
ATOM 1385 C CA . ASN A 1 184 ? -3.628 12.139 10.059 1.00 84.62 184 ASN A CA 1
ATOM 1386 C C . ASN A 1 184 ? -4.764 11.331 10.697 1.00 84.62 184 ASN A C 1
ATOM 1388 O O . ASN A 1 184 ? -5.368 11.787 11.666 1.00 84.62 184 ASN A O 1
ATOM 1392 N N . LEU A 1 185 ? -5.043 10.123 10.194 1.00 85.00 185 LEU A N 1
ATOM 1393 C CA . LEU A 1 185 ? -6.045 9.233 10.780 1.00 85.00 185 LEU A CA 1
ATOM 1394 C C . LEU A 1 185 ? -5.684 8.874 12.226 1.00 85.00 185 LEU A C 1
ATOM 1396 O O . LEU A 1 185 ? -6.532 9.009 13.106 1.00 85.00 185 LEU A O 1
ATOM 1400 N N . LEU A 1 186 ? -4.429 8.495 12.483 1.00 87.88 186 LEU A N 1
ATOM 1401 C CA . LEU A 1 186 ? -3.941 8.224 13.836 1.00 87.88 186 LEU A CA 1
ATOM 1402 C C . LEU A 1 186 ? -4.111 9.447 14.755 1.00 87.88 186 LEU A C 1
ATOM 1404 O O . LEU A 1 186 ? -4.656 9.335 15.851 1.00 87.88 186 LEU A O 1
ATOM 1408 N N . GLN A 1 187 ? -3.713 10.636 14.296 1.00 85.12 187 GLN A N 1
ATOM 1409 C CA . GLN A 1 187 ? -3.819 11.868 15.082 1.00 85.12 187 GLN A CA 1
ATOM 1410 C C . GLN A 1 187 ? -5.274 12.229 15.424 1.00 85.12 187 GLN A C 1
ATOM 1412 O O . GLN A 1 187 ? -5.574 12.615 16.558 1.00 85.12 187 GLN A O 1
ATOM 1417 N N . VAL A 1 188 ? -6.193 12.089 14.466 1.00 81.62 188 VAL A N 1
ATOM 1418 C CA . VAL A 1 188 ? -7.623 12.375 14.670 1.00 81.62 188 VAL A CA 1
ATOM 1419 C C . VAL A 1 188 ? -8.242 11.407 15.682 1.00 81.62 188 VAL A C 1
ATOM 1421 O O . VAL A 1 188 ? -9.019 11.835 16.537 1.00 81.62 188 VAL A O 1
ATOM 1424 N N . LEU A 1 189 ? -7.846 10.129 15.654 1.00 81.38 189 LEU A N 1
ATOM 1425 C CA . LEU A 1 189 ? -8.323 9.110 16.599 1.00 81.38 189 LEU A CA 1
ATOM 1426 C C . LEU A 1 189 ? -7.862 9.349 18.043 1.00 81.38 189 LEU A C 1
ATOM 1428 O O . LEU A 1 189 ? -8.546 8.904 18.970 1.00 81.38 189 LEU A O 1
ATOM 1432 N N . HIS A 1 190 ? -6.745 10.055 18.240 1.00 76.19 190 HIS A N 1
ATOM 1433 C CA . HIS A 1 190 ? -6.266 10.477 19.560 1.00 76.19 190 HIS A CA 1
ATOM 1434 C C . HIS A 1 190 ? -6.919 11.769 20.073 1.00 76.19 190 HIS A C 1
ATOM 1436 O O . HIS A 1 190 ? -6.879 12.028 21.273 1.00 76.19 190 HIS A O 1
ATOM 1442 N N . THR A 1 191 ? -7.498 12.593 19.194 1.00 69.00 191 THR A N 1
ATOM 1443 C CA . THR A 1 191 ? -7.952 13.956 19.532 1.00 69.00 191 THR A CA 1
ATOM 1444 C C . THR A 1 191 ? -9.472 14.145 19.519 1.00 69.00 191 THR A C 1
ATOM 1446 O O . THR A 1 191 ? -9.951 15.141 20.057 1.00 69.00 191 THR A O 1
ATOM 1449 N N . SER A 1 192 ? -10.246 13.218 18.944 1.00 61.75 192 SER A N 1
ATOM 1450 C CA . SER A 1 192 ? -11.708 13.345 18.807 1.00 61.75 192 SER A CA 1
ATOM 1451 C C . SER A 1 192 ? -12.419 11.991 18.624 1.00 61.75 192 SER A C 1
ATOM 1453 O O . SER A 1 192 ? -11.768 10.946 18.541 1.00 61.75 192 SER A O 1
ATOM 1455 N N . ASP A 1 193 ? -13.759 12.005 18.576 1.00 67.56 193 ASP A N 1
ATOM 1456 C CA . ASP A 1 193 ? -14.580 10.850 18.183 1.00 67.56 193 ASP A CA 1
ATOM 1457 C C . ASP A 1 193 ? -14.244 10.372 16.755 1.00 67.56 193 ASP A C 1
ATOM 1459 O O . ASP A 1 193 ? -13.708 11.122 15.938 1.00 67.56 193 ASP A O 1
ATOM 1463 N N . LEU A 1 194 ? -14.552 9.105 16.443 1.00 70.62 194 LEU A N 1
ATOM 1464 C CA . LEU A 1 194 ? -14.244 8.476 15.151 1.00 70.62 194 LEU A CA 1
ATOM 1465 C C . LEU A 1 194 ? -14.703 9.345 13.962 1.00 70.62 194 LEU A C 1
ATOM 1467 O O . LEU A 1 194 ? -15.898 9.497 13.711 1.00 70.62 194 LEU A O 1
ATOM 1471 N N . ASN A 1 195 ? -13.744 9.826 13.166 1.00 75.88 195 ASN A N 1
ATOM 1472 C CA . ASN A 1 195 ? -14.014 10.563 11.935 1.00 75.88 195 ASN A CA 1
ATOM 1473 C C . ASN A 1 195 ? -14.069 9.614 10.724 1.00 75.88 195 ASN A C 1
ATOM 1475 O O . ASN A 1 195 ? -13.044 9.215 10.164 1.00 75.88 195 ASN A O 1
ATOM 1479 N N . VAL A 1 196 ? -15.288 9.273 10.300 1.00 79.06 196 VAL A N 1
ATOM 1480 C CA . VAL A 1 196 ? -15.550 8.401 9.141 1.00 79.06 196 VAL A CA 1
ATOM 1481 C C . VAL A 1 196 ? -14.995 8.984 7.834 1.00 79.06 196 VAL A C 1
ATOM 1483 O O . VAL A 1 196 ? -14.588 8.227 6.948 1.00 79.06 196 VAL A O 1
ATOM 1486 N N . ASP A 1 197 ? -14.924 10.310 7.702 1.00 81.81 197 ASP A N 1
ATOM 1487 C CA . ASP A 1 197 ? -14.424 10.948 6.484 1.00 81.81 197 ASP A CA 1
ATOM 1488 C C . ASP A 1 197 ? -12.911 10.774 6.328 1.00 81.81 197 ASP A C 1
ATOM 1490 O O . ASP A 1 197 ? -12.451 10.509 5.216 1.00 81.81 197 ASP A O 1
ATOM 1494 N N . SER A 1 198 ? -12.142 10.791 7.422 1.00 80.31 198 SER A N 1
ATOM 1495 C CA . SER A 1 198 ? -10.705 10.475 7.388 1.00 80.31 198 SER A CA 1
ATOM 1496 C C . SER A 1 198 ? -10.448 9.048 6.889 1.00 80.31 198 SER A C 1
ATOM 1498 O O . SER A 1 198 ? -9.563 8.822 6.061 1.00 80.31 198 SER A O 1
ATOM 1500 N N . VAL A 1 199 ? -11.272 8.084 7.318 1.00 81.81 199 VAL A N 1
ATOM 1501 C CA . VAL A 1 199 ? -11.199 6.690 6.844 1.00 81.81 199 VAL A CA 1
ATOM 1502 C C . VAL A 1 199 ? -11.521 6.593 5.348 1.00 81.81 199 VAL A C 1
ATOM 1504 O O . VAL A 1 199 ? -10.822 5.905 4.600 1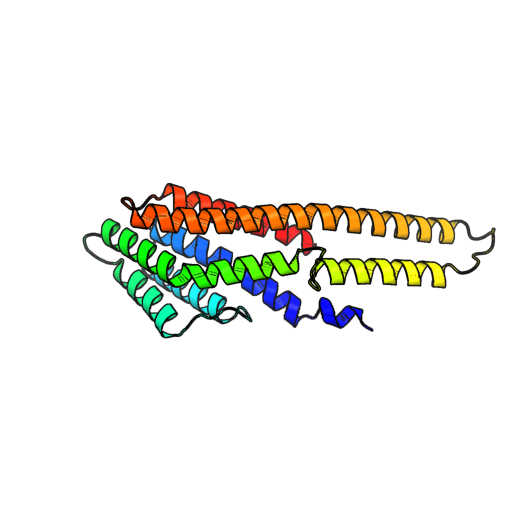.00 81.81 199 VAL A O 1
ATOM 1507 N N . ARG A 1 200 ? -12.550 7.309 4.876 1.00 84.19 200 ARG A N 1
ATOM 1508 C CA . ARG A 1 200 ? -12.899 7.356 3.444 1.00 84.19 200 ARG A CA 1
ATOM 1509 C C . ARG A 1 200 ? -11.796 7.991 2.601 1.00 84.19 200 ARG A C 1
ATOM 1511 O O . ARG A 1 200 ? -11.506 7.486 1.518 1.00 84.19 200 ARG A O 1
ATOM 1518 N N . GLN A 1 201 ? -11.176 9.068 3.080 1.00 84.19 201 GLN A N 1
ATOM 1519 C CA . GLN A 1 201 ? -10.077 9.737 2.382 1.00 84.19 201 GLN A CA 1
ATOM 1520 C C . GLN A 1 201 ? -8.870 8.812 2.208 1.00 84.19 201 GLN A C 1
ATOM 1522 O O . GLN A 1 201 ? -8.345 8.710 1.098 1.00 84.19 201 GLN A O 1
ATOM 1527 N N . LEU A 1 202 ? -8.473 8.090 3.263 1.00 84.06 202 LEU A N 1
ATOM 1528 C CA . LEU A 1 202 ? -7.412 7.085 3.181 1.00 84.06 202 LEU A CA 1
ATOM 1529 C C . LEU A 1 202 ? -7.755 6.001 2.150 1.00 84.06 202 LEU A C 1
ATOM 1531 O O . LEU A 1 202 ? -6.954 5.719 1.259 1.00 84.06 202 LEU A O 1
ATOM 1535 N N . ALA A 1 203 ? -8.967 5.442 2.215 1.00 83.50 203 ALA A N 1
ATOM 1536 C CA . ALA A 1 203 ? -9.396 4.401 1.283 1.00 83.50 203 ALA A CA 1
ATOM 1537 C C . ALA A 1 203 ? -9.417 4.877 -0.179 1.00 83.50 203 ALA A C 1
ATOM 1539 O O . ALA A 1 203 ? -9.047 4.127 -1.084 1.00 83.50 203 ALA A O 1
ATOM 1540 N N . ASN A 1 204 ? -9.809 6.130 -0.423 1.00 85.56 204 ASN A N 1
ATOM 1541 C CA . ASN A 1 204 ? -9.781 6.721 -1.757 1.00 85.56 204 ASN A CA 1
ATOM 1542 C C . ASN A 1 204 ? -8.348 6.883 -2.281 1.00 85.56 204 ASN A C 1
ATOM 1544 O O . ASN A 1 204 ? -8.090 6.484 -3.414 1.00 85.56 204 ASN A O 1
ATOM 1548 N N . LYS A 1 205 ? -7.414 7.372 -1.453 1.00 87.31 205 LYS A N 1
ATOM 1549 C CA . LYS A 1 205 ? -5.993 7.498 -1.825 1.00 87.31 205 LYS A CA 1
ATOM 1550 C C . LYS A 1 205 ? -5.357 6.142 -2.133 1.00 87.31 205 LYS A C 1
ATOM 1552 O O . LYS A 1 205 ? -4.637 6.013 -3.117 1.00 87.31 205 LYS A O 1
ATOM 1557 N N . VAL A 1 206 ? -5.662 5.110 -1.343 1.00 85.25 206 VAL A N 1
ATOM 1558 C CA . VAL A 1 206 ? -5.186 3.740 -1.607 1.00 85.25 206 VAL A CA 1
ATOM 1559 C C . VAL A 1 206 ? -5.737 3.202 -2.932 1.00 85.25 206 VAL A C 1
ATOM 1561 O O . VAL A 1 206 ? -4.999 2.587 -3.703 1.00 85.25 206 VAL A O 1
ATOM 1564 N N . ARG A 1 207 ? -7.017 3.454 -3.237 1.00 85.69 207 ARG A N 1
ATOM 1565 C CA . ARG A 1 207 ? -7.632 3.029 -4.505 1.00 85.69 207 ARG A CA 1
ATOM 1566 C C . ARG A 1 207 ? -7.005 3.729 -5.709 1.00 85.69 207 ARG A C 1
ATOM 1568 O O . ARG A 1 207 ? -6.707 3.071 -6.703 1.00 85.69 207 ARG A O 1
ATOM 1575 N N . GLU A 1 208 ? -6.807 5.039 -5.613 1.00 85.50 208 GLU A N 1
ATOM 1576 C CA . GLU A 1 208 ? -6.135 5.840 -6.640 1.00 85.50 208 GLU A CA 1
ATOM 1577 C C . GLU A 1 208 ? -4.712 5.329 -6.886 1.00 85.50 208 GLU A C 1
ATOM 1579 O O . GLU A 1 208 ? -4.342 5.040 -8.026 1.00 85.50 208 GLU A O 1
ATOM 1584 N N . PHE A 1 209 ? -3.960 5.095 -5.807 1.00 82.69 209 PHE A N 1
ATOM 1585 C CA . PHE A 1 209 ? -2.615 4.538 -5.869 1.00 82.69 209 PHE A CA 1
ATOM 1586 C C . PHE A 1 209 ? -2.569 3.189 -6.591 1.00 82.69 209 PHE A C 1
ATOM 1588 O O . PHE A 1 209 ? -1.794 3.013 -7.531 1.00 82.69 209 PHE A O 1
ATOM 1595 N N . LYS A 1 210 ? -3.443 2.249 -6.210 1.00 82.81 210 LYS A N 1
ATOM 1596 C CA . LYS A 1 210 ? -3.537 0.936 -6.863 1.00 82.81 210 LYS A CA 1
ATOM 1597 C C . LYS A 1 210 ? -3.898 1.058 -8.346 1.00 82.81 210 LYS A C 1
ATOM 1599 O O . LYS A 1 210 ? -3.326 0.341 -9.165 1.00 82.81 210 LYS A O 1
ATOM 1604 N N . SER A 1 211 ? -4.833 1.945 -8.694 1.00 83.38 211 SER A N 1
ATOM 1605 C CA . SER A 1 211 ? -5.268 2.146 -10.081 1.00 83.38 211 SER A CA 1
ATOM 1606 C C . SER A 1 211 ? -4.115 2.598 -10.973 1.00 83.38 211 SER A C 1
ATOM 1608 O O . SER A 1 211 ? -3.925 2.042 -12.051 1.00 83.38 211 SER A O 1
ATOM 1610 N N . ILE A 1 212 ? -3.334 3.581 -10.520 1.00 78.00 212 ILE A N 1
ATOM 1611 C CA . ILE A 1 212 ? -2.198 4.106 -11.287 1.00 78.00 212 ILE A CA 1
ATOM 1612 C C . ILE A 1 212 ? -1.060 3.083 -11.319 1.00 78.00 212 ILE A C 1
ATOM 1614 O O . ILE A 1 212 ? -0.436 2.898 -12.360 1.00 78.00 212 ILE A O 1
ATOM 1618 N N . TYR A 1 213 ? -0.845 2.332 -10.234 1.00 74.69 213 TYR A N 1
ATOM 1619 C CA . TYR A 1 213 ? 0.165 1.274 -10.215 1.00 74.69 213 TYR A CA 1
ATOM 1620 C C . TYR A 1 213 ? -0.165 0.149 -11.203 1.00 74.69 213 TYR A C 1
ATOM 1622 O O . TYR A 1 213 ? 0.722 -0.368 -11.876 1.00 74.69 213 TYR A O 1
ATOM 1630 N N . GLY A 1 214 ? -1.444 -0.215 -11.343 1.00 71.31 214 GLY A N 1
ATOM 1631 C CA . GLY A 1 214 ? -1.893 -1.222 -12.308 1.00 71.31 214 GLY A CA 1
ATOM 1632 C C . GLY A 1 214 ? -1.538 -0.889 -13.762 1.00 71.31 214 GLY A C 1
ATOM 1633 O O . GLY A 1 214 ? -1.339 -1.801 -14.560 1.00 71.31 214 GLY A O 1
ATOM 1634 N N . LEU A 1 215 ? -1.366 0.396 -14.101 1.00 70.00 215 LEU A N 1
ATOM 1635 C CA . LEU A 1 215 ? -0.928 0.831 -15.433 1.00 70.00 215 LEU A CA 1
ATOM 1636 C C . LEU A 1 215 ? 0.518 0.436 -15.759 1.00 70.00 215 LEU A C 1
ATOM 1638 O O . LEU A 1 215 ? 0.915 0.527 -16.914 1.00 70.00 215 LEU A O 1
ATOM 1642 N N . LEU A 1 216 ? 1.301 0.009 -14.766 1.00 62.94 216 LEU A N 1
ATOM 1643 C CA . LEU A 1 216 ? 2.673 -0.465 -14.946 1.00 62.94 216 LEU A CA 1
ATOM 1644 C C . LEU A 1 216 ? 2.764 -1.962 -15.282 1.00 62.94 216 LEU A C 1
ATOM 1646 O O . LEU A 1 216 ? 3.840 -2.452 -15.619 1.00 62.94 216 LEU A O 1
ATOM 1650 N N . HIS A 1 217 ? 1.654 -2.696 -15.157 1.00 52.00 217 HIS A N 1
ATOM 1651 C CA . HIS A 1 217 ? 1.571 -4.132 -15.435 1.00 52.00 217 HIS A CA 1
ATOM 1652 C C . HIS A 1 217 ? 1.050 -4.466 -16.845 1.00 52.00 217 HIS A C 1
ATOM 1654 O O . HIS A 1 217 ? 1.005 -5.647 -17.199 1.00 52.00 217 HIS A O 1
ATOM 1660 N N . HIS A 1 218 ? 0.668 -3.457 -17.633 1.00 39.25 218 HIS A N 1
ATOM 1661 C CA . HIS A 1 218 ? 0.133 -3.576 -18.993 1.00 39.25 218 HIS A CA 1
ATOM 1662 C C . HIS A 1 218 ? 1.042 -2.876 -20.000 1.00 39.25 218 HIS A C 1
ATOM 1664 O O . HIS A 1 218 ? 1.208 -3.440 -21.103 1.00 39.25 218 HIS A O 1
#

Mean predicted aligned error: 8.81 Å

Organism: NCBI:txid1742972

Radius of gyration: 22.44 Å; Cα contacts (8 Å, |Δi|>4): 211; chains: 1; bounding box: 52×27×71 Å

Nearest PDB structures (foldseek):
  3i9w-assembly1_A  TM=3.058E-01  e=1.604E-01  Escherichia coli K-12
  6ps7-assembly1_A  TM=2.897E-01  e=1.129E+00  Homo sapiens
  5n2r-assembly1_A  TM=3.003E-01  e=1.777E+00  Homo sapiens
  5iu7-assembly1_A  TM=2.874E-01  e=2.674E+00  Homo sapiens

Secondary structure (DSSP, 8-state):
-THHHHS-HHHHHHHHHHHHHHHHHHHHHHHHHS---HHHHHHHHHHHHHHHHTSTT----HHHHHHHHHHHHTT-STTHHHHHHHHHHHHHHHHHHHHHHHHHHHHHHH-TTSSSHHHHHHHHHHHHHHHHHHHTTT--TT-HHHHHHHHHHHHHHHHHHHHHHHHHHHHHHHHHHHHHHHHHHHHHHHHSS--HHHHHHHHHHHHHHHHHHHTT--